Protein AF-A0A2T2URB7-F1 (afdb_monomer_lite)

Secondary structure (DSSP, 8-state):
---HHHHHT--HHHHHHHHHHHHHHHHTT-STT----TT-EEEEEETHHHHHHHHHHHH-TTEEEEEEES--S-SGGG--HHHHHHHHHHSEEEEE-TTT--EEEEEHHHHHHHHHTTTTT-HHHHHTT--S-EEEEEETT-SSS-HHHHHHHHTT-TTEEEEEESSSTTTT--SS--TT--------SSSPPGGGG---------

Radius of gyration: 18.66 Å; chains: 1; bounding box: 47×48×46 Å

Sequence (206 aa):
FTELDKFADNTFTRELDDLQAVLDAIEERQLPEAPVDPNRIGLLGHSRGGGTVVLQADRDDRVDALVTWSSVATFVDRFSDEQIEDWETQGYTEVRNSRTGQILRLNKVLYDDTMAHRDELDVPGAASRIDVPWLVVHARDDESVDVEAAETLAGATESAELVEAEGGHTFGGSHPFDSRHCVSSRSASGAMPASFFAARTICSTS

pLDDT: mean 84.84, std 21.69, range [25.33, 98.75]

Structure (mmCIF, N/CA/C/O backbone):
data_AF-A0A2T2URB7-F1
#
_entry.id   AF-A0A2T2URB7-F1
#
loop_
_atom_site.group_PDB
_atom_site.id
_atom_site.type_symbol
_atom_site.label_atom_id
_atom_site.label_alt_id
_atom_site.label_comp_id
_atom_site.label_asym_id
_atom_site.label_entity_id
_atom_site.label_seq_id
_atom_site.pdbx_PDB_ins_code
_atom_site.Cartn_x
_atom_site.Cartn_y
_atom_site.Cartn_z
_atom_site.occupancy
_atom_site.B_iso_or_equiv
_atom_site.auth_seq_id
_atom_site.auth_comp_id
_atom_site.auth_asym_id
_atom_site.auth_atom_id
_atom_site.pdbx_PDB_model_num
ATOM 1 N N . PHE A 1 1 ? -15.176 12.683 -1.336 1.00 65.25 1 PHE A N 1
ATOM 2 C CA . PHE A 1 1 ? -15.406 11.512 -2.213 1.00 65.25 1 PHE A CA 1
ATOM 3 C C . PHE A 1 1 ? -16.824 11.577 -2.765 1.00 65.25 1 PHE A C 1
ATOM 5 O O . PHE A 1 1 ? -17.655 12.203 -2.118 1.00 65.25 1 PHE A O 1
ATOM 12 N N . THR A 1 2 ? -17.091 11.011 -3.946 1.00 76.75 2 THR A N 1
ATOM 13 C CA . THR A 1 2 ? -18.443 10.985 -4.552 1.00 76.75 2 THR A CA 1
ATOM 14 C C . THR A 1 2 ? -19.185 9.673 -4.297 1.00 76.75 2 THR A C 1
ATOM 16 O O . THR A 1 2 ? -20.404 9.683 -4.218 1.00 76.75 2 THR A O 1
ATOM 19 N N . GLU A 1 3 ? -18.454 8.574 -4.095 1.00 87.69 3 GLU A N 1
ATOM 20 C CA . GLU A 1 3 ? -18.987 7.224 -3.866 1.00 87.69 3 GLU A CA 1
ATOM 21 C C . GLU A 1 3 ? -18.670 6.782 -2.426 1.00 87.69 3 GLU A C 1
ATOM 23 O O . GLU A 1 3 ? -17.730 6.026 -2.186 1.00 87.69 3 GLU A O 1
ATOM 28 N N . LEU A 1 4 ? -19.388 7.332 -1.442 1.00 89.75 4 LEU A N 1
ATOM 29 C CA . LEU A 1 4 ? -19.088 7.093 -0.021 1.00 89.75 4 LEU A CA 1
ATOM 30 C C . LEU A 1 4 ? -19.345 5.646 0.410 1.00 89.75 4 LEU A C 1
ATOM 32 O O . LEU A 1 4 ? -18.581 5.125 1.215 1.00 89.75 4 LEU A O 1
ATOM 36 N N . ASP A 1 5 ? -20.355 4.994 -0.164 1.00 90.44 5 ASP A N 1
ATOM 37 C CA . ASP A 1 5 ? -20.684 3.602 0.160 1.00 90.44 5 ASP A CA 1
ATOM 38 C C . ASP A 1 5 ? -19.558 2.656 -0.280 1.00 90.44 5 ASP A C 1
ATOM 40 O O . ASP A 1 5 ? -19.120 1.806 0.488 1.00 90.44 5 ASP A O 1
ATOM 44 N N . LYS A 1 6 ? -18.986 2.882 -1.472 1.00 92.06 6 LYS A N 1
ATOM 45 C CA . LYS A 1 6 ? -17.832 2.108 -1.960 1.00 92.06 6 LYS A CA 1
ATOM 46 C C . LYS A 1 6 ? -16.594 2.305 -1.097 1.00 92.06 6 LYS A C 1
ATOM 48 O O . LYS A 1 6 ? -15.848 1.363 -0.883 1.00 92.06 6 LYS A O 1
ATOM 53 N N . PHE A 1 7 ? -16.376 3.527 -0.609 1.00 92.50 7 PHE A N 1
ATOM 54 C CA . PHE A 1 7 ? -15.289 3.791 0.330 1.00 92.50 7 PHE A CA 1
ATOM 55 C C . PHE A 1 7 ? -15.501 3.032 1.646 1.00 92.50 7 PHE A C 1
ATOM 57 O O . PHE A 1 7 ? -14.548 2.475 2.184 1.00 92.50 7 PHE A O 1
ATOM 64 N N . ALA A 1 8 ? -16.738 2.999 2.149 1.00 95.06 8 ALA A N 1
ATOM 65 C CA . ALA A 1 8 ? -17.062 2.339 3.406 1.00 95.06 8 ALA A CA 1
ATOM 66 C C . ALA A 1 8 ? -16.934 0.812 3.338 1.00 95.06 8 ALA A C 1
ATOM 68 O O . ALA A 1 8 ? -16.506 0.210 4.319 1.00 95.06 8 ALA A O 1
ATOM 69 N N . ASP A 1 9 ? -17.245 0.208 2.190 1.00 96.12 9 ASP A N 1
ATOM 70 C CA . ASP A 1 9 ? -17.181 -1.244 1.966 1.00 96.12 9 ASP A CA 1
ATOM 71 C C . ASP A 1 9 ? -15.861 -1.731 1.339 1.00 96.12 9 ASP A C 1
ATOM 73 O O . ASP A 1 9 ? -15.762 -2.877 0.887 1.00 96.12 9 ASP A O 1
ATOM 77 N N . ASN A 1 10 ? -14.845 -0.870 1.274 1.00 96.00 10 ASN A N 1
ATOM 78 C CA . ASN A 1 10 ? -13.547 -1.218 0.709 1.00 96.00 10 ASN A CA 1
ATOM 79 C C . ASN A 1 10 ? -12.785 -2.203 1.610 1.00 96.00 10 ASN A C 1
ATOM 81 O O . ASN A 1 10 ? -12.816 -2.083 2.836 1.00 96.00 10 ASN A O 1
ATOM 85 N N . THR A 1 11 ? -12.053 -3.136 1.003 1.00 97.25 11 THR A N 1
ATOM 86 C CA . THR A 1 11 ? -11.208 -4.115 1.703 1.00 97.25 11 THR A CA 1
ATOM 87 C C . THR A 1 11 ? -9.839 -4.213 1.031 1.00 97.25 11 THR A C 1
ATOM 89 O O . THR A 1 11 ? -9.701 -3.827 -0.128 1.00 97.25 11 THR A O 1
ATOM 92 N N . PHE A 1 12 ? -8.812 -4.714 1.727 1.00 97.06 12 PHE A N 1
ATOM 93 C CA . PHE A 1 12 ? -7.479 -4.827 1.117 1.00 97.06 12 PHE A CA 1
ATOM 94 C C . PHE A 1 12 ? -7.454 -5.885 0.011 1.00 97.06 12 PHE A C 1
ATOM 96 O O . PHE A 1 12 ? -6.825 -5.662 -1.017 1.00 97.06 12 PHE A O 1
ATOM 103 N N . THR A 1 13 ? -8.197 -6.984 0.166 1.00 97.62 13 THR A N 1
ATOM 104 C CA . THR A 1 13 ? -8.382 -7.971 -0.911 1.00 97.62 13 THR A CA 1
ATOM 105 C C . THR A 1 13 ? -9.057 -7.366 -2.142 1.00 97.62 13 THR A C 1
ATOM 107 O O . THR A 1 13 ? -8.626 -7.629 -3.257 1.00 97.62 13 THR A O 1
ATOM 110 N N . ARG A 1 14 ? -10.033 -6.463 -1.971 1.00 97.19 14 ARG A N 1
ATOM 111 C CA . ARG A 1 14 ? -10.640 -5.731 -3.095 1.00 97.19 14 ARG A CA 1
ATOM 112 C C . ARG A 1 14 ? -9.670 -4.776 -3.775 1.00 97.19 14 ARG A C 1
ATOM 114 O O . ARG A 1 14 ? -9.700 -4.675 -4.993 1.00 97.19 14 ARG A O 1
ATOM 121 N N . GLU A 1 15 ? -8.813 -4.088 -3.017 1.00 96.62 15 GLU A N 1
ATOM 122 C CA . GLU A 1 15 ? -7.761 -3.247 -3.608 1.00 96.62 15 GLU A CA 1
ATOM 123 C C . GLU A 1 15 ? -6.800 -4.088 -4.476 1.00 96.62 15 GLU A C 1
ATOM 125 O O . GLU A 1 15 ? -6.328 -3.606 -5.507 1.00 96.62 15 GLU A O 1
ATOM 130 N N . LEU A 1 16 ? -6.554 -5.349 -4.101 1.00 97.94 16 LEU A N 1
ATOM 131 C CA . LEU A 1 16 ? -5.758 -6.304 -4.879 1.00 97.94 16 LEU A CA 1
ATOM 132 C C . LEU A 1 16 ? -6.516 -6.810 -6.115 1.00 97.94 16 LEU A C 1
ATOM 134 O O . LEU A 1 16 ? -5.953 -6.791 -7.205 1.00 97.94 16 LEU A O 1
ATOM 138 N N . ASP A 1 17 ? -7.795 -7.175 -5.982 1.00 97.88 17 ASP A N 1
ATOM 139 C CA . ASP A 1 17 ? -8.651 -7.560 -7.116 1.00 97.88 17 ASP A CA 1
ATOM 140 C C . ASP A 1 17 ? -8.759 -6.430 -8.155 1.00 97.88 17 ASP A C 1
ATOM 142 O O . ASP A 1 17 ? -8.678 -6.668 -9.362 1.00 97.88 17 ASP A O 1
ATOM 146 N N . ASP A 1 18 ? -8.912 -5.185 -7.697 1.00 97.00 18 ASP A N 1
ATOM 147 C CA . ASP A 1 18 ? -8.968 -4.008 -8.563 1.00 97.00 18 ASP A CA 1
ATOM 148 C C . ASP A 1 18 ? -7.638 -3.808 -9.309 1.00 97.00 18 ASP A C 1
ATOM 150 O O . ASP A 1 18 ? -7.635 -3.498 -10.505 1.00 97.00 18 ASP A O 1
ATOM 154 N N . LEU A 1 19 ? -6.498 -4.006 -8.636 1.00 97.31 19 LEU A N 1
ATOM 155 C CA . LEU A 1 19 ? -5.178 -3.912 -9.261 1.00 97.31 19 LEU A CA 1
ATOM 156 C C . LEU A 1 19 ? -4.941 -5.050 -10.267 1.00 97.31 19 LEU A C 1
ATOM 158 O O . LEU A 1 19 ? -4.468 -4.790 -11.375 1.00 97.31 19 LEU A O 1
ATOM 162 N N . GLN A 1 20 ? -5.335 -6.276 -9.926 1.00 97.81 20 GLN A N 1
ATOM 163 C CA . GLN A 1 20 ? -5.310 -7.430 -10.823 1.00 97.81 20 GLN A CA 1
ATOM 164 C C . GLN A 1 20 ? -6.128 -7.160 -12.092 1.00 97.81 20 GLN A C 1
ATOM 166 O O . GLN A 1 20 ? -5.628 -7.346 -13.201 1.00 97.81 20 GLN A O 1
ATOM 171 N N . ALA A 1 21 ? -7.347 -6.631 -11.952 1.00 97.00 21 ALA A N 1
ATOM 172 C CA . ALA A 1 21 ? -8.207 -6.300 -13.086 1.00 97.00 21 ALA A CA 1
ATOM 173 C C . ALA A 1 21 ? -7.577 -5.251 -14.020 1.00 97.00 21 ALA A C 1
ATOM 175 O O . ALA A 1 21 ? -7.764 -5.306 -15.238 1.00 97.00 21 ALA A O 1
ATOM 176 N N . VAL A 1 22 ? -6.809 -4.298 -13.477 1.00 94.69 22 VAL A N 1
ATOM 177 C CA . VAL A 1 22 ? -6.054 -3.329 -14.287 1.00 94.69 22 VAL A CA 1
ATOM 178 C C . VAL A 1 22 ? -4.924 -4.012 -15.058 1.00 94.69 22 VAL A C 1
ATOM 180 O O . VAL A 1 22 ? -4.754 -3.725 -16.245 1.00 94.69 22 VAL A O 1
ATOM 183 N N . LEU A 1 23 ? -4.168 -4.911 -14.422 1.00 95.06 23 LEU A N 1
ATOM 184 C CA . LEU A 1 23 ? -3.097 -5.665 -15.083 1.00 95.06 23 LEU A CA 1
ATOM 185 C C . LEU A 1 23 ? -3.649 -6.564 -16.201 1.00 95.06 23 LEU A C 1
ATOM 187 O O . LEU A 1 23 ? -3.118 -6.559 -17.313 1.00 95.06 23 LEU A O 1
ATOM 191 N N . ASP A 1 24 ? -4.776 -7.231 -15.955 1.00 95.56 24 ASP A N 1
ATOM 192 C CA . ASP A 1 24 ? -5.467 -8.052 -16.953 1.00 95.56 24 ASP A CA 1
ATOM 193 C C . ASP A 1 24 ? -5.956 -7.202 -18.133 1.00 95.56 24 ASP A C 1
ATOM 195 O O . ASP A 1 24 ? -5.735 -7.545 -19.295 1.00 95.56 24 ASP A O 1
ATOM 199 N N . ALA A 1 25 ? -6.527 -6.023 -17.867 1.00 93.88 25 ALA A N 1
ATOM 200 C CA . ALA A 1 25 ? -6.941 -5.099 -18.920 1.00 93.88 25 ALA A CA 1
ATOM 201 C C . ALA A 1 25 ? -5.760 -4.572 -19.763 1.00 93.88 25 ALA A C 1
ATOM 203 O O . ALA A 1 25 ? -5.942 -4.279 -20.952 1.00 93.88 25 ALA A O 1
ATOM 204 N N . ILE A 1 26 ? -4.560 -4.440 -19.180 1.00 92.19 26 ILE A N 1
ATOM 205 C CA . ILE A 1 26 ? -3.329 -4.093 -19.910 1.00 92.19 26 ILE A CA 1
ATOM 206 C C . ILE A 1 26 ? -2.930 -5.238 -20.843 1.00 92.19 26 ILE A C 1
ATOM 208 O O . ILE A 1 26 ? -2.713 -5.003 -22.036 1.00 92.19 26 ILE A O 1
ATOM 212 N N . GLU A 1 27 ? -2.858 -6.464 -20.326 1.00 90.31 27 GLU A N 1
ATOM 213 C CA . GLU A 1 27 ? -2.472 -7.649 -21.099 1.00 90.31 27 GLU A CA 1
ATOM 214 C C . GLU A 1 27 ? -3.439 -7.905 -22.263 1.00 90.31 27 GLU A C 1
ATOM 216 O O . GLU A 1 27 ? -3.024 -8.093 -23.412 1.00 90.31 27 GLU A O 1
ATOM 221 N N . GLU A 1 28 ? -4.739 -7.806 -21.991 1.00 92.06 28 GLU A N 1
ATOM 222 C CA . GLU A 1 28 ? -5.810 -7.996 -22.969 1.00 92.06 28 GLU A CA 1
ATOM 223 C C . GLU A 1 28 ? -5.997 -6.795 -23.913 1.00 92.06 28 GLU A C 1
ATOM 225 O O . GLU A 1 28 ? -6.825 -6.838 -24.828 1.00 92.06 28 GLU A O 1
ATOM 230 N N . ARG A 1 29 ? -5.209 -5.725 -23.733 1.00 89.50 29 ARG A N 1
ATOM 231 C CA . ARG A 1 29 ? -5.251 -4.490 -24.537 1.00 89.50 29 ARG A CA 1
ATOM 232 C C . ARG A 1 29 ? -6.632 -3.833 -24.548 1.00 89.50 29 ARG A C 1
ATOM 234 O O . ARG A 1 29 ? -7.065 -3.285 -25.564 1.00 89.50 29 ARG A O 1
ATOM 241 N N . GLN A 1 30 ? -7.317 -3.884 -23.412 1.00 89.88 30 GLN A N 1
ATOM 242 C CA . GLN A 1 30 ? -8.644 -3.304 -23.225 1.00 89.88 30 GLN A CA 1
ATOM 243 C C . GLN A 1 30 ? -8.601 -1.839 -22.777 1.00 89.88 30 GLN A C 1
ATOM 245 O O . GLN A 1 30 ? -9.635 -1.171 -22.797 1.00 89.88 30 GLN A O 1
ATOM 250 N N . LEU A 1 31 ? -7.428 -1.312 -22.401 1.00 83.88 31 LEU A N 1
ATOM 251 C CA . LEU A 1 31 ? -7.281 0.099 -22.049 1.00 83.88 31 LEU A CA 1
ATOM 252 C C . LEU A 1 31 ? -7.381 0.993 -23.300 1.00 83.88 31 LEU A C 1
ATOM 254 O O . LEU A 1 31 ? -6.520 0.918 -24.184 1.00 83.88 31 LEU A O 1
ATOM 258 N N . PRO A 1 32 ? -8.399 1.864 -23.400 1.00 77.50 32 PRO A N 1
ATOM 259 C CA . PRO A 1 32 ? -8.532 2.762 -24.534 1.00 77.50 32 PRO A CA 1
ATOM 260 C C . PRO A 1 32 ? -7.420 3.819 -24.513 1.00 77.50 32 PRO A C 1
ATOM 262 O O . PRO A 1 32 ? -7.132 4.417 -23.481 1.00 77.50 32 PRO A O 1
ATOM 265 N N . GLU A 1 33 ? -6.820 4.076 -25.678 1.00 74.25 33 GLU A N 1
ATOM 266 C CA . GLU A 1 33 ? -5.938 5.232 -25.934 1.00 74.25 33 GLU A CA 1
ATOM 267 C C . GLU A 1 33 ? -4.604 5.279 -25.158 1.00 74.25 33 GLU A C 1
ATOM 269 O O . GLU A 1 33 ? -3.855 6.249 -25.292 1.00 74.25 33 GLU A O 1
ATOM 274 N N . ALA A 1 34 ? -4.240 4.227 -24.419 1.00 68.88 34 ALA A N 1
ATOM 275 C CA . ALA A 1 34 ? -2.968 4.151 -23.703 1.00 68.88 34 ALA A CA 1
ATOM 276 C C . ALA A 1 34 ? -1.950 3.270 -24.463 1.00 68.88 34 ALA A C 1
ATOM 278 O O . ALA A 1 34 ? -2.175 2.068 -24.610 1.00 68.88 34 ALA A O 1
ATOM 279 N N . PRO A 1 35 ? -0.814 3.813 -24.946 1.00 76.06 35 PRO A N 1
ATOM 280 C CA . PRO A 1 35 ? 0.266 3.004 -25.506 1.00 76.06 35 PRO A CA 1
ATOM 281 C C . PRO A 1 35 ? 1.043 2.320 -24.369 1.00 76.06 35 PRO A C 1
ATOM 283 O O . PRO A 1 35 ? 2.139 2.750 -24.014 1.00 76.06 35 PRO A O 1
ATOM 286 N N . VAL A 1 36 ? 0.457 1.280 -23.772 1.00 82.81 36 VAL A N 1
ATOM 287 C CA . VAL A 1 36 ? 1.103 0.451 -22.744 1.00 82.81 36 VAL A CA 1
ATOM 288 C C . VAL A 1 36 ? 1.718 -0.777 -23.408 1.00 82.81 36 VAL A C 1
ATOM 290 O O . VAL A 1 36 ? 1.080 -1.443 -24.223 1.00 82.81 36 VAL A O 1
ATOM 293 N N . ASP A 1 37 ? 2.977 -1.057 -23.085 1.00 87.38 37 ASP A N 1
ATOM 294 C CA . ASP A 1 37 ? 3.644 -2.298 -23.469 1.00 87.38 37 ASP A CA 1
ATOM 295 C C . ASP A 1 37 ? 3.376 -3.343 -22.376 1.00 87.38 37 ASP A C 1
ATOM 297 O O . ASP A 1 37 ? 3.882 -3.172 -21.268 1.00 87.38 37 ASP A O 1
ATOM 301 N N . PRO A 1 38 ? 2.593 -4.404 -22.647 1.00 87.38 38 PRO A N 1
ATOM 302 C CA . PRO A 1 38 ? 2.221 -5.381 -21.625 1.00 87.38 38 PRO A CA 1
ATOM 303 C C . PRO A 1 38 ? 3.405 -6.225 -21.129 1.00 87.38 38 PRO A C 1
ATOM 305 O O . PRO A 1 38 ? 3.245 -6.963 -20.170 1.00 87.38 38 PRO A O 1
ATOM 308 N N . ASN A 1 39 ? 4.582 -6.122 -21.761 1.00 89.75 39 ASN A N 1
ATOM 309 C CA . ASN A 1 39 ? 5.798 -6.835 -21.347 1.00 89.75 39 ASN A CA 1
ATOM 310 C C . ASN A 1 39 ? 6.765 -5.955 -20.537 1.00 89.75 39 ASN A C 1
ATOM 312 O O . ASN A 1 39 ? 7.938 -6.303 -20.422 1.00 89.75 39 ASN A O 1
ATOM 316 N N . ARG A 1 40 ? 6.338 -4.746 -20.149 1.00 92.44 40 ARG A N 1
ATOM 317 C CA . ARG A 1 40 ? 7.140 -3.792 -19.372 1.00 92.44 40 ARG A CA 1
ATOM 318 C C . ARG A 1 40 ? 6.249 -3.063 -18.382 1.00 92.44 40 ARG A C 1
ATOM 320 O O . ARG A 1 40 ? 5.872 -1.910 -18.618 1.00 92.44 40 ARG A O 1
ATOM 327 N N . ILE A 1 41 ? 5.907 -3.739 -17.294 1.00 95.31 41 ILE A N 1
ATOM 328 C CA . ILE A 1 41 ? 4.996 -3.213 -16.276 1.00 95.31 41 ILE A CA 1
ATOM 329 C C . ILE A 1 41 ? 5.773 -2.968 -14.986 1.00 95.31 41 ILE A C 1
ATOM 331 O O . ILE A 1 41 ? 6.434 -3.851 -14.462 1.00 95.31 41 ILE A O 1
ATOM 335 N N . GLY A 1 42 ? 5.682 -1.749 -14.460 1.00 97.06 42 GLY A N 1
ATOM 336 C CA . GLY A 1 42 ? 6.188 -1.416 -13.133 1.00 97.06 42 GLY A CA 1
ATOM 337 C C . GLY A 1 42 ? 5.049 -0.962 -12.235 1.00 97.06 42 GLY A C 1
ATOM 338 O O . GLY A 1 42 ? 4.157 -0.243 -12.693 1.00 97.06 42 GLY A O 1
ATOM 339 N N . LEU A 1 43 ? 5.093 -1.348 -10.963 1.00 98.25 43 LEU A N 1
ATOM 340 C CA . LEU A 1 43 ? 4.134 -0.889 -9.966 1.00 98.25 43 LEU A CA 1
ATOM 341 C C . LEU A 1 43 ? 4.743 0.202 -9.090 1.00 98.25 43 LEU A C 1
ATOM 343 O O . LEU A 1 43 ? 5.892 0.117 -8.661 1.00 98.25 43 LEU A O 1
ATOM 347 N N . LEU A 1 44 ? 3.943 1.230 -8.810 1.00 98.25 44 LEU A N 1
ATOM 348 C CA . LEU A 1 44 ? 4.275 2.272 -7.849 1.00 98.25 44 LEU A CA 1
ATOM 349 C C . LEU A 1 44 ? 3.146 2.409 -6.839 1.00 98.25 44 LEU A C 1
ATOM 351 O O . LEU A 1 44 ? 1.997 2.631 -7.222 1.00 98.25 44 LEU A O 1
ATOM 355 N N . GLY A 1 45 ? 3.483 2.332 -5.555 1.00 97.56 45 GLY A N 1
ATOM 356 C CA . GLY A 1 45 ? 2.524 2.487 -4.468 1.00 97.56 45 GLY A CA 1
ATOM 357 C C . GLY A 1 45 ? 3.009 3.457 -3.402 1.00 97.56 45 GLY A C 1
ATOM 358 O O . GLY A 1 45 ? 4.169 3.436 -3.001 1.00 97.56 45 GLY A O 1
ATOM 359 N N . HIS A 1 46 ? 2.102 4.305 -2.920 1.00 97.00 46 HIS A N 1
ATOM 360 C CA . HIS A 1 46 ? 2.352 5.241 -1.823 1.00 97.00 46 HIS A CA 1
ATOM 361 C C . HIS A 1 46 ? 1.585 4.819 -0.572 1.00 97.00 46 HIS A C 1
ATOM 363 O O . HIS A 1 46 ? 0.420 4.430 -0.676 1.00 97.00 46 HIS A O 1
ATOM 369 N N . SER A 1 47 ? 2.202 4.934 0.607 1.00 95.00 47 SER A N 1
ATOM 370 C CA . SER A 1 47 ? 1.545 4.671 1.890 1.00 95.00 47 SER A CA 1
ATOM 371 C C . SER A 1 47 ? 0.937 3.266 1.935 1.00 95.00 47 SER A C 1
ATOM 373 O O . SER A 1 47 ? 1.620 2.275 1.674 1.00 95.00 47 SER A O 1
ATOM 375 N N . ARG A 1 48 ? -0.367 3.165 2.203 1.00 95.19 48 ARG A N 1
ATOM 376 C CA . ARG A 1 48 ? -1.135 1.923 2.095 1.00 95.19 48 ARG A CA 1
ATOM 377 C C . ARG A 1 48 ? -0.976 1.239 0.730 1.00 95.19 48 ARG A C 1
ATOM 379 O O . ARG A 1 48 ? -0.783 0.027 0.668 1.00 95.19 48 ARG A O 1
ATOM 386 N N . GLY A 1 49 ? -1.023 2.021 -0.348 1.00 96.94 49 GLY A N 1
ATOM 387 C CA . GLY A 1 49 ? -0.857 1.516 -1.708 1.00 96.94 49 GLY A CA 1
ATOM 388 C C . GLY A 1 49 ? 0.521 0.901 -1.936 1.00 96.94 49 GLY A C 1
ATOM 389 O O . GLY A 1 49 ? 0.647 0.018 -2.772 1.00 96.94 49 GLY A O 1
ATOM 390 N N . GLY A 1 50 ? 1.535 1.308 -1.164 1.00 98.00 50 GLY A N 1
ATOM 391 C CA . GLY A 1 50 ? 2.850 0.672 -1.157 1.00 98.00 50 GLY A CA 1
ATOM 392 C C . GLY A 1 50 ? 2.777 -0.798 -0.736 1.00 98.00 50 GLY A C 1
ATOM 393 O O . GLY A 1 50 ? 3.240 -1.662 -1.472 1.00 98.00 50 GLY A O 1
ATOM 394 N N . GLY A 1 51 ? 2.094 -1.105 0.371 1.00 97.94 51 GLY A N 1
ATOM 395 C CA . GLY A 1 51 ? 1.876 -2.492 0.791 1.00 97.94 51 GLY A CA 1
ATOM 396 C C . GLY A 1 51 ? 1.063 -3.281 -0.239 1.00 97.94 51 GLY A C 1
ATOM 397 O O . GLY A 1 51 ? 1.344 -4.446 -0.491 1.00 97.94 51 GLY A O 1
ATOM 398 N N . THR A 1 52 ? 0.103 -2.623 -0.899 1.00 98.31 52 THR A N 1
ATOM 399 C CA . THR A 1 52 ? -0.727 -3.245 -1.947 1.00 98.31 52 THR A CA 1
ATOM 400 C C . THR A 1 52 ? 0.115 -3.673 -3.148 1.00 98.31 52 THR A C 1
ATOM 402 O O . THR A 1 52 ? -0.003 -4.805 -3.607 1.00 98.31 52 THR A O 1
ATOM 405 N N . VAL A 1 53 ? 1.004 -2.803 -3.642 1.00 98.56 53 VAL A N 1
ATOM 406 C CA . VAL A 1 53 ? 1.853 -3.141 -4.795 1.00 98.56 53 VAL A CA 1
ATOM 407 C C . VAL A 1 53 ? 2.945 -4.154 -4.459 1.00 98.56 53 VAL A C 1
ATOM 409 O O . VAL A 1 53 ? 3.336 -4.902 -5.345 1.00 98.56 53 VAL A O 1
ATOM 412 N N . VAL A 1 54 ? 3.407 -4.221 -3.204 1.00 98.69 54 VAL A N 1
ATOM 413 C CA . VAL A 1 54 ? 4.315 -5.286 -2.735 1.00 98.69 54 VAL A CA 1
ATOM 414 C C . VAL A 1 54 ? 3.616 -6.640 -2.814 1.00 98.69 54 VAL A C 1
ATOM 416 O O . VAL A 1 54 ? 4.149 -7.569 -3.412 1.00 98.69 54 VAL A O 1
ATOM 419 N N . LEU A 1 55 ? 2.400 -6.737 -2.266 1.00 98.56 55 LEU A N 1
ATOM 420 C CA . LEU A 1 55 ? 1.600 -7.960 -2.341 1.00 98.56 55 LEU A CA 1
ATOM 421 C C . LEU A 1 55 ? 1.302 -8.360 -3.789 1.00 98.56 55 LEU A C 1
ATOM 423 O O . LEU A 1 55 ? 1.383 -9.536 -4.122 1.00 98.56 55 LEU A O 1
ATOM 427 N N . GLN A 1 56 ? 0.971 -7.401 -4.655 1.00 98.50 56 GLN A N 1
ATOM 428 C CA . GLN A 1 56 ? 0.688 -7.706 -6.056 1.00 98.50 56 GLN A CA 1
ATOM 429 C C . GLN A 1 56 ? 1.938 -8.152 -6.821 1.00 98.50 56 GLN A C 1
ATOM 431 O O . GLN A 1 56 ? 1.851 -9.084 -7.612 1.00 98.50 56 GLN A O 1
ATOM 436 N N . ALA A 1 57 ? 3.091 -7.518 -6.588 1.00 98.12 57 ALA A N 1
ATOM 437 C CA . ALA A 1 57 ? 4.341 -7.883 -7.253 1.00 98.12 57 ALA A CA 1
ATOM 438 C C . ALA A 1 57 ? 4.797 -9.313 -6.914 1.00 98.12 57 ALA A C 1
ATOM 440 O O . ALA A 1 57 ? 5.373 -9.977 -7.764 1.00 98.12 57 ALA A O 1
ATOM 441 N N . ASP A 1 58 ? 4.506 -9.805 -5.706 1.00 98.00 58 ASP A N 1
ATOM 442 C CA . ASP A 1 58 ? 4.747 -11.205 -5.316 1.00 98.00 58 ASP A CA 1
ATOM 443 C C . ASP A 1 58 ? 3.796 -12.202 -6.008 1.00 98.00 58 ASP A C 1
ATOM 445 O O . ASP A 1 58 ? 4.119 -13.376 -6.163 1.00 98.00 58 ASP A O 1
ATOM 449 N N . ARG A 1 59 ? 2.606 -11.756 -6.425 1.00 96.31 59 ARG A N 1
ATOM 450 C CA . ARG A 1 59 ? 1.562 -12.628 -6.991 1.00 96.31 59 ARG A CA 1
ATOM 451 C C . ARG A 1 59 ? 1.528 -12.651 -8.512 1.00 96.31 59 ARG A C 1
ATOM 453 O O . ARG A 1 59 ? 0.855 -13.512 -9.078 1.00 96.31 59 ARG A O 1
ATOM 460 N N . ASP A 1 60 ? 2.185 -11.697 -9.161 1.00 96.81 60 ASP A N 1
ATOM 461 C CA . ASP A 1 60 ? 2.021 -11.443 -10.586 1.00 96.81 60 ASP A CA 1
ATOM 462 C C . ASP A 1 60 ? 3.364 -11.280 -11.301 1.00 96.81 60 ASP A C 1
ATOM 464 O O . ASP A 1 60 ? 3.995 -10.222 -11.268 1.00 96.81 60 ASP A O 1
ATOM 468 N N . ASP A 1 61 ? 3.754 -12.334 -12.019 1.00 95.44 61 ASP A N 1
ATOM 469 C CA . ASP A 1 61 ? 5.010 -12.413 -12.774 1.00 95.44 61 ASP A CA 1
ATOM 470 C C . ASP A 1 61 ? 5.112 -11.384 -13.921 1.00 95.44 61 ASP A C 1
ATOM 472 O O . ASP A 1 61 ? 6.165 -11.269 -14.551 1.00 95.44 61 ASP A O 1
ATOM 476 N N . ARG A 1 62 ? 4.037 -10.642 -14.237 1.00 95.69 62 ARG A N 1
ATOM 477 C CA . ARG A 1 62 ? 4.067 -9.566 -15.244 1.00 95.69 62 ARG A CA 1
ATOM 478 C C . ARG A 1 62 ? 4.730 -8.291 -14.719 1.00 95.69 62 ARG A C 1
ATOM 480 O O . ARG A 1 62 ? 5.009 -7.394 -15.511 1.00 95.69 62 ARG A O 1
ATOM 487 N N . VAL A 1 63 ? 4.930 -8.162 -13.406 1.00 97.19 63 VAL A N 1
ATOM 488 C CA . VAL A 1 63 ? 5.539 -6.976 -12.790 1.00 97.19 63 VAL A CA 1
ATOM 489 C C . VAL A 1 63 ? 7.060 -7.067 -12.886 1.00 97.19 63 VAL A C 1
ATOM 491 O O . VAL A 1 63 ? 7.678 -7.887 -12.226 1.00 97.19 63 VAL A O 1
ATOM 494 N N . ASP A 1 64 ? 7.675 -6.174 -13.659 1.00 97.25 64 ASP A N 1
ATOM 495 C CA . ASP A 1 64 ? 9.120 -6.142 -13.922 1.00 97.25 64 ASP A CA 1
ATOM 496 C C . ASP A 1 64 ? 9.908 -5.219 -12.977 1.00 97.25 64 ASP A C 1
ATOM 498 O O . ASP A 1 64 ? 11.141 -5.246 -12.963 1.00 97.25 64 ASP A O 1
ATOM 502 N N . ALA A 1 65 ? 9.227 -4.329 -12.250 1.00 98.12 65 ALA A N 1
ATOM 503 C CA . ALA A 1 65 ? 9.854 -3.372 -11.341 1.00 98.12 65 ALA A CA 1
ATOM 504 C C . ALA A 1 65 ? 8.875 -2.857 -10.282 1.00 98.12 65 ALA A C 1
ATOM 506 O O . ALA A 1 65 ? 7.678 -2.702 -10.543 1.00 98.12 65 ALA A O 1
ATOM 507 N N . LEU A 1 66 ? 9.407 -2.501 -9.114 1.00 98.56 66 LEU A N 1
ATOM 508 C CA . LEU A 1 66 ? 8.621 -2.003 -7.992 1.00 98.56 66 LEU A CA 1
ATOM 509 C C . LEU A 1 66 ? 9.172 -0.682 -7.448 1.00 98.56 66 LEU A C 1
ATOM 511 O O . LEU A 1 66 ? 10.378 -0.493 -7.295 1.00 98.56 66 LEU A O 1
ATOM 515 N N . VAL A 1 67 ? 8.277 0.247 -7.121 1.00 98.62 67 VAL A N 1
ATOM 516 C CA . VAL A 1 67 ? 8.604 1.473 -6.391 1.00 98.62 67 VAL A CA 1
ATOM 517 C C . VAL A 1 67 ? 7.613 1.656 -5.250 1.00 98.62 67 VAL A C 1
ATOM 519 O O . VAL A 1 67 ? 6.403 1.696 -5.463 1.00 98.62 67 VAL A O 1
ATOM 522 N N . THR A 1 68 ? 8.109 1.821 -4.031 1.00 98.56 68 THR A N 1
ATOM 523 C CA . THR A 1 68 ? 7.262 2.098 -2.867 1.00 98.56 68 THR A CA 1
ATOM 524 C C . THR A 1 68 ? 7.648 3.422 -2.231 1.00 98.56 68 THR A C 1
ATOM 526 O O . THR A 1 68 ? 8.821 3.698 -2.019 1.00 98.56 68 THR A O 1
ATOM 529 N N . TRP A 1 69 ? 6.664 4.270 -1.944 1.00 97.81 69 TRP A N 1
ATOM 530 C CA . TRP A 1 69 ? 6.859 5.583 -1.328 1.00 97.81 69 TRP A CA 1
ATOM 531 C C . TRP A 1 69 ? 6.201 5.614 0.044 1.00 97.81 69 TRP A C 1
ATOM 533 O O . TRP A 1 69 ? 4.981 5.477 0.131 1.00 97.81 69 TRP A O 1
ATOM 543 N N . SER A 1 70 ? 6.981 5.808 1.109 1.00 97.12 70 SER A N 1
ATOM 544 C CA . SER A 1 70 ? 6.485 5.861 2.492 1.00 97.12 70 SER A CA 1
ATOM 545 C C . SER A 1 70 ? 5.512 4.721 2.815 1.00 97.12 70 SER A C 1
ATOM 547 O O . SER A 1 70 ? 4.441 4.925 3.382 1.00 97.12 70 SER A O 1
ATOM 549 N N . SER A 1 71 ? 5.844 3.517 2.342 1.00 97.38 71 SER A N 1
ATOM 550 C CA . SER A 1 71 ? 4.938 2.372 2.359 1.00 97.38 71 SER A CA 1
ATOM 551 C C . SER A 1 71 ? 4.735 1.814 3.753 1.00 97.38 71 SER A C 1
ATOM 553 O O . SER A 1 71 ? 5.683 1.697 4.524 1.00 97.38 71 SER A O 1
ATOM 555 N N . VAL A 1 72 ? 3.513 1.360 4.028 1.00 97.06 72 VAL A N 1
ATOM 556 C CA . VAL A 1 72 ? 3.259 0.491 5.180 1.00 97.06 72 VAL A CA 1
ATOM 557 C C . VAL A 1 72 ? 3.919 -0.877 4.971 1.00 97.06 72 VAL A C 1
ATOM 559 O O . VAL A 1 72 ? 3.992 -1.364 3.842 1.00 97.06 72 VAL A O 1
ATOM 562 N N . ALA A 1 73 ? 4.361 -1.500 6.064 1.00 96.69 73 ALA A N 1
ATOM 563 C CA . ALA A 1 73 ? 4.878 -2.872 6.084 1.00 96.69 73 ALA A CA 1
ATOM 564 C C . ALA A 1 73 ? 3.895 -3.879 6.710 1.00 96.69 73 ALA A C 1
ATOM 566 O O . ALA A 1 73 ? 4.188 -5.060 6.780 1.00 96.69 73 ALA A O 1
ATOM 567 N N . THR A 1 74 ? 2.734 -3.430 7.191 1.00 95.12 74 THR A N 1
ATOM 568 C CA . THR A 1 74 ? 1.674 -4.288 7.740 1.00 95.12 74 THR A CA 1
ATOM 569 C C . THR A 1 74 ? 0.334 -3.579 7.587 1.00 95.12 74 THR A C 1
ATOM 571 O O . THR A 1 74 ? 0.251 -2.351 7.700 1.00 95.12 74 THR A O 1
ATOM 574 N N . PHE A 1 75 ? -0.709 -4.354 7.308 1.00 92.38 75 PHE A N 1
ATOM 575 C CA . PHE A 1 75 ? -2.096 -3.891 7.302 1.00 92.38 75 PHE A CA 1
ATOM 576 C C . PHE A 1 75 ? -2.789 -4.155 8.637 1.00 92.38 75 PHE A C 1
ATOM 578 O O . PHE A 1 75 ? -3.588 -3.348 9.104 1.00 92.38 75 PHE A O 1
ATOM 585 N N . VAL A 1 76 ? -2.459 -5.290 9.246 1.00 81.31 76 VAL A N 1
ATOM 586 C CA . VAL A 1 76 ? -3.157 -5.847 10.400 1.00 81.31 76 VAL A CA 1
ATOM 587 C C . VAL A 1 76 ? -2.858 -5.048 11.666 1.00 81.31 76 VAL A C 1
ATOM 589 O O . VAL A 1 76 ? -3.776 -4.688 12.400 1.00 81.31 76 VAL A O 1
ATOM 592 N N . ASP A 1 77 ? -1.587 -4.730 11.909 1.00 84.75 77 ASP A N 1
ATOM 593 C CA . ASP A 1 77 ? -1.148 -4.120 13.174 1.00 84.75 77 ASP A CA 1
ATOM 594 C C . ASP A 1 77 ? -1.362 -2.601 13.205 1.00 84.75 77 ASP A C 1
ATOM 596 O O . ASP A 1 77 ? -0.870 -1.903 14.089 1.00 84.75 77 ASP A O 1
ATOM 600 N N . ARG A 1 78 ? -2.084 -2.066 12.214 1.00 87.62 78 ARG A N 1
ATOM 601 C CA . ARG A 1 78 ? -2.372 -0.633 12.089 1.00 87.62 78 ARG A CA 1
ATOM 602 C C . ARG A 1 78 ? -3.762 -0.241 12.570 1.00 87.62 78 ARG A C 1
ATOM 604 O O . ARG A 1 78 ? -4.068 0.950 12.573 1.00 87.62 78 ARG A O 1
ATOM 611 N N . PHE A 1 79 ? -4.594 -1.204 12.956 1.00 92.69 79 PHE A N 1
ATOM 612 C CA . PHE A 1 79 ? -5.885 -0.914 13.566 1.00 92.69 79 PHE A CA 1
ATOM 613 C C . PHE A 1 79 ? -5.701 -0.575 15.043 1.00 92.69 79 PHE A C 1
ATOM 615 O O . PHE A 1 79 ? -5.115 -1.356 15.790 1.00 92.69 79 PHE A O 1
ATOM 622 N N . SER A 1 80 ? -6.191 0.592 15.465 1.00 93.00 80 SER A N 1
ATOM 623 C CA . SER A 1 80 ? -6.173 0.964 16.879 1.00 93.00 80 SER A CA 1
ATOM 624 C C . SER A 1 80 ? -7.215 0.171 17.671 1.00 93.00 80 SER A C 1
ATOM 626 O O . SER A 1 80 ? -8.235 -0.252 17.124 1.00 93.00 80 SER A O 1
ATOM 628 N N . ASP A 1 81 ? -7.002 0.033 18.982 1.00 95.12 81 ASP A N 1
ATOM 629 C CA . ASP A 1 81 ? -7.984 -0.589 19.881 1.00 95.12 81 ASP A CA 1
ATOM 630 C C . ASP A 1 81 ? -9.362 0.097 19.787 1.00 95.12 81 ASP A C 1
ATOM 632 O O . ASP A 1 81 ? -10.389 -0.575 19.820 1.00 95.12 81 ASP A O 1
ATOM 636 N N . GLU A 1 82 ? -9.384 1.421 19.586 1.00 95.75 82 GLU A N 1
ATOM 637 C CA . GLU A 1 82 ? -10.606 2.210 19.371 1.00 95.75 82 GLU A CA 1
ATOM 638 C C . GLU A 1 82 ? -11.333 1.805 18.080 1.00 95.75 82 GLU A C 1
ATOM 640 O O . GLU A 1 82 ? -12.543 1.604 18.095 1.00 95.75 82 GLU A O 1
ATOM 645 N N . GLN A 1 83 ? -10.607 1.614 16.972 1.00 96.06 83 GLN A N 1
ATOM 646 C CA . GLN A 1 83 ? -11.208 1.161 15.712 1.00 96.06 83 GLN A CA 1
ATOM 647 C C . GLN A 1 83 ? -11.779 -0.254 15.834 1.00 96.06 83 GLN A C 1
ATOM 649 O O . GLN A 1 83 ? -12.846 -0.546 15.294 1.00 96.06 83 GLN A O 1
ATOM 654 N N . ILE A 1 84 ? -11.081 -1.132 16.559 1.00 96.12 84 ILE A N 1
ATOM 655 C CA . ILE A 1 84 ? -11.548 -2.495 16.825 1.00 96.12 84 ILE A CA 1
ATOM 656 C C . ILE A 1 84 ? -12.821 -2.461 17.680 1.00 96.12 84 ILE A C 1
ATOM 658 O O . ILE A 1 84 ? -13.799 -3.128 17.343 1.00 96.12 84 I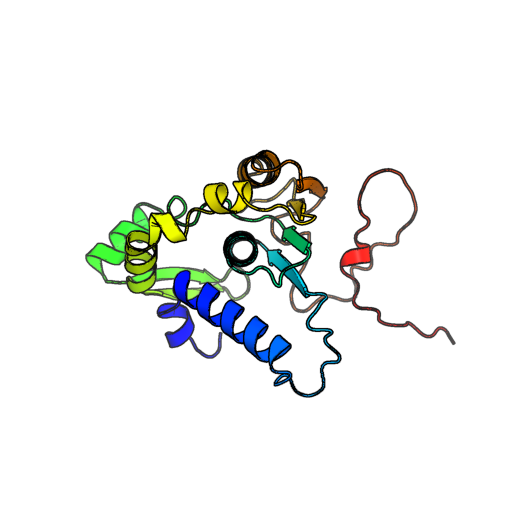LE A O 1
ATOM 662 N N . GLU A 1 85 ? -12.854 -1.649 18.737 1.00 97.38 85 GLU A N 1
ATOM 663 C CA . GLU A 1 85 ? -14.046 -1.472 19.574 1.00 97.38 85 GLU A CA 1
ATOM 664 C C . GLU A 1 85 ? -15.228 -0.880 18.786 1.00 97.38 85 GLU A C 1
ATOM 666 O O . GLU A 1 85 ? -16.358 -1.361 18.905 1.00 97.38 85 GLU A O 1
ATOM 671 N N . ASP A 1 86 ? -14.982 0.108 17.927 1.00 97.81 86 ASP A N 1
ATOM 672 C CA . ASP A 1 86 ? -15.973 0.678 17.011 1.00 97.81 86 ASP A CA 1
ATOM 673 C C . ASP A 1 86 ? -16.605 -0.393 16.107 1.00 97.81 86 ASP A C 1
ATOM 675 O O . ASP A 1 86 ? -17.832 -0.501 15.992 1.00 97.81 86 ASP A O 1
ATOM 679 N N . TRP A 1 87 ? -15.782 -1.236 15.482 1.00 97.69 87 TRP A N 1
ATOM 680 C CA . TRP A 1 87 ? -16.281 -2.314 14.631 1.00 97.69 87 TRP A CA 1
ATOM 681 C C . TRP A 1 87 ? -17.118 -3.331 15.400 1.00 97.69 87 TRP A C 1
ATOM 683 O O . TRP A 1 87 ? -18.167 -3.743 14.902 1.00 97.69 87 TRP A O 1
ATOM 693 N N . GLU A 1 88 ? -16.709 -3.703 16.610 1.00 97.06 88 GLU A N 1
ATOM 694 C CA . GLU A 1 88 ? -17.443 -4.665 17.435 1.00 97.06 88 GLU A CA 1
ATOM 695 C C . GLU A 1 88 ? -18.759 -4.096 17.993 1.00 97.06 88 GLU A C 1
ATOM 697 O O . GLU A 1 88 ? -19.747 -4.821 18.122 1.00 97.06 88 GLU A O 1
ATOM 702 N N . THR A 1 89 ? -18.809 -2.797 18.303 1.00 97.50 89 THR A N 1
ATOM 703 C CA . THR A 1 89 ? -19.964 -2.180 18.980 1.00 97.50 89 THR A CA 1
ATOM 704 C C . THR A 1 89 ? -20.986 -1.560 18.029 1.00 97.50 89 THR A C 1
ATOM 706 O O . THR A 1 89 ? -22.190 -1.668 18.277 1.00 97.50 89 THR A O 1
ATOM 709 N N . GLN A 1 90 ? -20.540 -0.923 16.943 1.00 97.44 90 GLN A N 1
ATOM 710 C CA . GLN A 1 90 ? -21.402 -0.194 16.000 1.00 97.44 90 GLN A CA 1
ATOM 711 C C . GLN A 1 90 ? -21.259 -0.646 14.537 1.00 97.44 90 GLN A C 1
ATOM 713 O O . GLN A 1 90 ? -22.065 -0.242 13.696 1.00 97.44 90 GLN A O 1
ATOM 718 N N . GLY A 1 91 ? -20.302 -1.525 14.220 1.00 97.69 91 GLY A N 1
ATOM 719 C CA . GLY A 1 91 ? -20.155 -2.132 12.890 1.00 97.69 91 GLY A CA 1
ATOM 720 C C . GLY A 1 91 ? -19.396 -1.281 11.865 1.00 97.69 91 GLY A C 1
ATOM 721 O O . GLY A 1 91 ? -19.265 -1.692 10.710 1.00 97.69 91 GLY A O 1
ATOM 722 N N . TYR A 1 92 ? -18.879 -0.117 12.258 1.00 97.50 92 TYR A N 1
ATOM 723 C CA . TYR A 1 92 ? -18.026 0.753 11.446 1.00 97.50 92 TYR A CA 1
ATOM 724 C C . TYR A 1 92 ? -17.152 1.628 12.352 1.00 97.50 92 TYR A C 1
ATOM 726 O O . TYR A 1 92 ? -17.552 1.925 13.470 1.00 97.50 92 TYR A O 1
ATOM 734 N N . THR A 1 93 ? -16.014 2.097 11.845 1.00 97.00 93 THR A N 1
ATOM 735 C CA . THR A 1 93 ? -15.219 3.168 12.468 1.00 97.00 93 THR A CA 1
ATOM 736 C C . THR A 1 93 ? -15.177 4.392 11.554 1.00 97.00 93 THR A C 1
ATOM 738 O O . THR A 1 93 ? -15.493 4.311 10.359 1.00 97.00 93 THR A O 1
ATOM 741 N N . GLU A 1 94 ? -14.821 5.545 12.108 1.00 95.56 94 GLU A N 1
ATOM 742 C CA . GLU A 1 94 ? -14.777 6.819 11.401 1.00 95.56 94 GLU A CA 1
ATOM 743 C C . GLU A 1 94 ? -13.338 7.314 11.232 1.00 95.56 94 GLU A C 1
ATOM 745 O O . GLU A 1 94 ? -12.557 7.395 12.174 1.00 95.56 94 GLU A O 1
ATOM 750 N N . VAL A 1 95 ? -12.983 7.703 10.008 1.00 91.38 95 VAL A N 1
ATOM 751 C CA . VAL A 1 95 ? -11.687 8.306 9.690 1.00 91.38 95 VAL A CA 1
ATOM 752 C C . VAL A 1 95 ? -11.880 9.709 9.143 1.00 91.38 95 VAL A C 1
ATOM 754 O O . VAL A 1 95 ? -12.701 9.969 8.258 1.00 91.38 95 VAL A O 1
ATOM 757 N N . ARG A 1 96 ? -11.094 10.654 9.660 1.00 89.62 96 ARG A N 1
ATOM 758 C CA . ARG A 1 96 ? -11.116 12.035 9.183 1.00 89.62 96 ARG A CA 1
ATOM 759 C C . ARG A 1 96 ? -10.224 12.177 7.961 1.00 89.62 96 ARG A C 1
ATOM 761 O O . ARG A 1 96 ? -9.010 12.016 8.036 1.00 89.62 96 ARG A O 1
ATOM 768 N N . ASN A 1 97 ? -10.804 12.582 6.838 1.00 83.25 97 ASN A N 1
ATOM 769 C CA . ASN A 1 97 ? -10.027 12.955 5.669 1.00 83.25 97 ASN A CA 1
ATOM 770 C C . ASN A 1 97 ? -9.201 14.216 5.972 1.00 83.25 97 ASN A C 1
ATOM 772 O O . ASN A 1 97 ? -9.761 15.301 6.127 1.00 83.25 97 ASN A O 1
ATOM 776 N N . SER A 1 98 ? -7.875 14.097 6.022 1.00 76.81 98 SER A N 1
ATOM 777 C CA . SER A 1 98 ? -6.966 15.201 6.372 1.00 76.81 98 SER A CA 1
ATOM 778 C C . SER A 1 98 ? -7.107 16.421 5.452 1.00 76.81 98 SER A C 1
ATOM 780 O O . SER A 1 98 ? -7.022 17.555 5.918 1.00 76.81 98 SER A O 1
ATOM 782 N N . ARG A 1 99 ? -7.406 16.200 4.164 1.00 74.75 99 ARG A N 1
ATOM 783 C CA . ARG A 1 99 ? -7.547 17.260 3.152 1.00 74.75 99 ARG A CA 1
ATOM 784 C C . ARG A 1 99 ? -8.859 18.035 3.252 1.00 74.75 99 ARG A C 1
ATOM 786 O O . ARG A 1 99 ? -8.869 19.252 3.124 1.00 74.75 99 ARG A O 1
ATOM 793 N N . THR A 1 100 ? -9.978 17.332 3.388 1.00 82.25 100 THR A N 1
ATOM 794 C CA . THR A 1 100 ? -11.325 17.935 3.308 1.00 82.25 100 THR A CA 1
ATOM 795 C C . THR A 1 100 ? -11.976 18.121 4.674 1.00 82.25 100 THR A C 1
ATOM 797 O O . THR A 1 100 ? -12.990 18.803 4.780 1.00 82.25 100 THR A O 1
ATOM 800 N N . GLY A 1 101 ? -11.428 17.493 5.716 1.00 86.81 101 GLY A N 1
ATOM 801 C CA . GLY A 1 101 ? -12.045 17.392 7.036 1.00 86.81 101 GLY A CA 1
ATOM 802 C C . GLY A 1 101 ? -13.302 16.521 7.071 1.00 86.81 101 GLY A C 1
ATOM 803 O O . GLY A 1 101 ? -13.891 16.382 8.139 1.00 86.81 101 GLY A O 1
ATOM 804 N N . GLN A 1 102 ? -13.709 15.947 5.933 1.00 90.19 102 GLN A N 1
ATOM 805 C CA . GLN A 1 102 ? -14.856 15.055 5.828 1.00 90.19 102 GLN A CA 1
ATOM 806 C C . GLN A 1 102 ? -14.618 13.807 6.680 1.00 90.19 102 GLN A C 1
ATOM 808 O O . GLN A 1 102 ? -13.559 13.18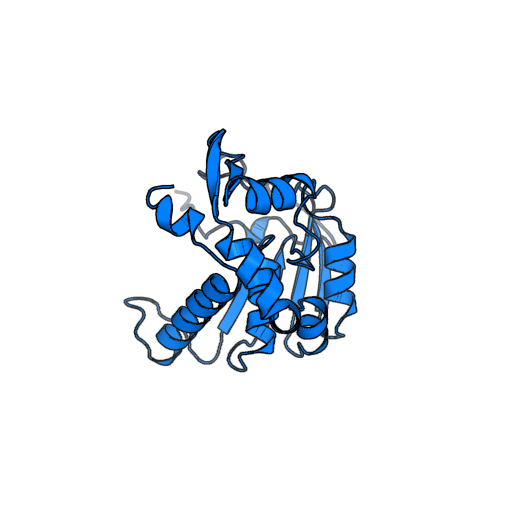7 6.582 1.00 90.19 102 GLN A O 1
ATOM 813 N N . ILE A 1 103 ? -15.613 13.434 7.479 1.00 92.00 103 ILE A N 1
ATOM 814 C CA . ILE A 1 103 ? -15.632 12.144 8.160 1.00 92.00 103 ILE A CA 1
ATOM 815 C C . ILE A 1 103 ? -16.082 11.082 7.163 1.00 92.00 103 ILE A C 1
ATOM 817 O O . ILE A 1 103 ? -17.096 11.246 6.479 1.00 92.00 103 ILE A O 1
ATOM 821 N N . LEU A 1 104 ? -15.287 10.029 7.046 1.00 93.00 104 LEU A N 1
ATOM 822 C CA . LEU A 1 104 ? -15.546 8.879 6.197 1.00 93.00 104 LEU A CA 1
ATOM 823 C C . LEU A 1 104 ? -15.694 7.652 7.085 1.00 93.00 104 LEU A C 1
ATOM 825 O O . LEU A 1 104 ? -15.042 7.561 8.120 1.00 93.00 104 LEU A O 1
ATOM 829 N N . ARG A 1 105 ? -16.541 6.715 6.677 1.00 95.31 105 ARG A N 1
ATOM 830 C CA . ARG A 1 105 ? -16.744 5.464 7.407 1.00 95.31 105 ARG A CA 1
ATOM 831 C C . ARG A 1 105 ? -15.913 4.358 6.793 1.00 95.31 105 ARG A C 1
ATOM 833 O O . ARG A 1 105 ? -15.715 4.361 5.584 1.00 95.31 105 ARG A O 1
ATOM 840 N N . LEU A 1 106 ? -15.473 3.431 7.630 1.00 96.50 106 LEU A N 1
ATOM 841 C CA . LEU A 1 106 ? -14.908 2.145 7.245 1.00 96.50 106 LEU A CA 1
ATOM 842 C C . LEU A 1 106 ? -15.740 1.068 7.936 1.00 96.50 106 LEU A C 1
ATOM 844 O O . LEU A 1 106 ? -15.728 0.968 9.165 1.00 96.50 106 LEU A O 1
ATOM 848 N N . ASN A 1 107 ? -16.494 0.293 7.166 1.00 98.00 107 ASN A N 1
ATOM 849 C CA . ASN A 1 107 ? -17.361 -0.743 7.711 1.00 98.00 107 ASN A CA 1
ATOM 850 C C . ASN A 1 107 ? -16.530 -1.929 8.219 1.00 98.00 107 ASN A C 1
ATOM 852 O O . ASN A 1 107 ? -15.407 -2.161 7.768 1.00 98.00 107 ASN A O 1
ATOM 856 N N . LYS A 1 108 ? -17.105 -2.714 9.138 1.00 97.81 108 LYS A N 1
ATOM 857 C CA . LYS A 1 108 ? -16.475 -3.903 9.743 1.00 97.81 108 LYS A CA 1
ATOM 858 C C . LYS A 1 108 ? -15.966 -4.920 8.718 1.00 97.81 108 LYS A C 1
ATOM 860 O O . LYS A 1 108 ? -15.050 -5.674 9.022 1.00 97.81 108 LYS A O 1
ATOM 865 N N . VAL A 1 109 ? -16.493 -4.893 7.491 1.00 98.00 109 VAL A N 1
ATOM 866 C CA . VAL A 1 109 ? -16.009 -5.726 6.383 1.00 98.00 109 VAL A CA 1
ATOM 867 C C . VAL A 1 109 ? -14.507 -5.565 6.134 1.00 98.00 109 VAL A C 1
ATOM 869 O O . VAL A 1 109 ? -13.857 -6.557 5.838 1.00 98.00 109 VAL A O 1
ATOM 872 N N . LEU A 1 110 ? -13.933 -4.369 6.325 1.00 97.50 110 LEU A N 1
ATOM 873 C CA . LEU A 1 110 ? -12.486 -4.161 6.207 1.00 97.50 110 LEU A CA 1
ATOM 874 C C . LEU A 1 110 ? -11.718 -4.966 7.261 1.00 97.50 110 LEU A C 1
ATOM 876 O O . LEU A 1 110 ? -10.737 -5.636 6.939 1.00 97.50 110 LEU A O 1
ATOM 880 N N . TYR A 1 111 ? -12.166 -4.905 8.515 1.00 97.06 111 TYR A N 1
ATOM 881 C CA . TYR A 1 111 ? -11.552 -5.639 9.618 1.00 97.06 111 TYR A CA 1
ATOM 882 C C . TYR A 1 111 ? -11.679 -7.146 9.415 1.00 97.06 111 TYR A C 1
ATOM 884 O O . TYR A 1 111 ? -10.674 -7.852 9.454 1.00 97.06 111 TYR A O 1
ATOM 892 N N . ASP A 1 112 ? -12.895 -7.618 9.131 1.00 97.62 112 ASP A N 1
ATOM 893 C CA . ASP A 1 112 ? -13.191 -9.037 8.929 1.00 97.62 112 ASP A CA 1
ATOM 894 C C . ASP A 1 112 ? -12.393 -9.616 7.757 1.00 97.62 112 ASP A C 1
ATOM 896 O O . ASP A 1 112 ? -11.811 -10.692 7.887 1.00 97.62 112 ASP A O 1
ATOM 900 N N . ASP A 1 113 ? -12.303 -8.882 6.646 1.00 97.88 113 ASP A N 1
ATOM 901 C CA . ASP A 1 113 ? -11.490 -9.251 5.488 1.00 97.88 113 ASP A CA 1
ATOM 902 C C . ASP A 1 113 ? -10.004 -9.349 5.839 1.00 97.88 113 ASP A C 1
ATOM 904 O O . ASP A 1 113 ? -9.367 -10.367 5.571 1.00 97.88 113 ASP A O 1
ATOM 908 N N . THR A 1 114 ? -9.471 -8.324 6.508 1.00 96.88 114 THR A N 1
ATOM 909 C CA . THR A 1 114 ? -8.061 -8.283 6.912 1.00 96.88 114 THR A CA 1
ATOM 910 C C . THR A 1 114 ? -7.722 -9.451 7.836 1.00 96.88 114 THR A C 1
ATOM 912 O O . THR A 1 114 ? -6.641 -10.032 7.760 1.00 96.88 114 THR A O 1
ATOM 915 N N . MET A 1 115 ? -8.648 -9.808 8.728 1.00 96.19 115 MET A N 1
ATOM 916 C CA . MET A 1 115 ? -8.477 -10.893 9.687 1.00 96.19 115 MET A CA 1
ATOM 917 C C . MET A 1 115 ? -8.600 -12.273 9.032 1.00 96.19 115 MET A C 1
ATOM 919 O O . MET A 1 115 ? -7.874 -13.187 9.422 1.00 96.19 115 MET A O 1
ATOM 923 N N . ALA A 1 116 ? -9.489 -12.421 8.048 1.00 97.81 116 ALA A N 1
ATOM 924 C CA . ALA A 1 116 ? -9.681 -13.661 7.302 1.00 97.81 116 ALA A CA 1
ATOM 925 C C . ALA A 1 116 ? -8.516 -13.968 6.346 1.00 97.81 116 ALA A C 1
ATOM 927 O O . ALA A 1 116 ? -8.203 -15.138 6.140 1.00 97.81 116 ALA A O 1
ATOM 928 N N . HIS A 1 117 ? -7.854 -12.937 5.816 1.00 97.19 117 HIS A N 1
ATOM 929 C CA . HIS A 1 117 ? -6.796 -13.054 4.807 1.00 97.19 117 HIS A CA 1
ATOM 930 C C . HIS A 1 117 ? -5.411 -12.657 5.343 1.00 97.19 117 HIS A C 1
ATOM 932 O O . HIS A 1 117 ? -4.557 -12.216 4.581 1.00 97.19 117 HIS A O 1
ATOM 938 N N . ARG A 1 118 ? -5.157 -12.807 6.653 1.00 95.50 118 ARG A N 1
ATOM 939 C CA . ARG A 1 118 ? -3.887 -12.390 7.289 1.00 95.50 118 ARG A CA 1
ATOM 940 C C . ARG A 1 118 ? -2.643 -12.937 6.590 1.00 95.50 118 ARG A C 1
ATOM 942 O O . ARG A 1 118 ? -1.709 -12.177 6.372 1.00 95.50 118 ARG A O 1
ATOM 949 N N . ASP A 1 119 ? -2.654 -14.220 6.237 1.00 95.06 119 ASP A N 1
ATOM 950 C CA . ASP A 1 119 ? -1.514 -14.877 5.583 1.00 95.06 119 ASP A CA 1
ATOM 951 C C . ASP A 1 119 ? -1.306 -14.358 4.153 1.00 95.06 119 ASP A C 1
ATOM 953 O O . ASP A 1 119 ? -0.180 -14.208 3.690 1.00 95.06 119 ASP A O 1
ATOM 957 N N . GLU A 1 120 ? -2.397 -14.054 3.448 1.00 95.31 120 GLU A N 1
ATOM 958 C CA . GLU A 1 120 ? -2.351 -13.471 2.109 1.00 95.31 120 GLU A CA 1
ATOM 959 C C . GLU A 1 120 ? -1.879 -12.007 2.152 1.00 95.31 120 GLU A C 1
ATOM 961 O O . GLU A 1 120 ? -1.187 -11.554 1.242 1.00 95.31 120 GLU A O 1
ATOM 966 N N . LEU A 1 121 ? -2.227 -11.274 3.210 1.00 97.31 121 LEU A N 1
ATOM 967 C CA . LEU A 1 121 ? -1.886 -9.867 3.426 1.00 97.31 121 LEU A CA 1
ATOM 968 C C . LEU A 1 121 ? -0.556 -9.673 4.187 1.00 97.31 121 LEU A C 1
ATOM 970 O O . LEU A 1 121 ? -0.287 -8.579 4.693 1.00 97.31 121 LEU A O 1
ATOM 974 N N . ASP A 1 122 ? 0.282 -10.713 4.257 1.00 97.56 122 ASP A N 1
ATOM 975 C CA . ASP A 1 122 ? 1.624 -10.683 4.846 1.00 97.56 122 ASP A CA 1
ATOM 976 C C . ASP A 1 122 ? 2.614 -9.939 3.931 1.00 97.56 122 ASP A C 1
ATOM 978 O O . ASP A 1 122 ? 3.282 -10.521 3.072 1.00 97.56 122 ASP A O 1
ATOM 982 N N . VAL A 1 123 ? 2.691 -8.615 4.107 1.00 98.19 123 VAL A N 1
ATOM 983 C CA . VAL A 1 123 ? 3.554 -7.740 3.297 1.00 98.19 123 VAL A CA 1
ATOM 984 C C . VAL A 1 123 ? 5.043 -8.092 3.441 1.00 98.19 123 VAL A C 1
ATOM 986 O O . VAL A 1 123 ? 5.699 -8.188 2.405 1.00 98.19 123 VAL A O 1
ATOM 989 N N . PRO A 1 124 ? 5.619 -8.318 4.642 1.00 97.88 124 PRO A N 1
ATOM 990 C CA . PRO A 1 124 ? 7.020 -8.723 4.764 1.00 97.88 124 PRO A CA 1
ATOM 991 C C . PRO A 1 124 ? 7.291 -10.096 4.141 1.00 97.88 124 PRO A C 1
ATOM 993 O O . PRO A 1 124 ? 8.325 -10.287 3.497 1.00 97.88 124 PRO A O 1
ATOM 996 N N . GLY A 1 125 ? 6.350 -11.037 4.274 1.00 98.12 125 GLY A N 1
ATOM 997 C CA . GLY A 1 125 ? 6.421 -12.326 3.595 1.00 98.12 125 GLY A CA 1
ATOM 998 C C . GLY A 1 125 ? 6.499 -12.171 2.078 1.00 98.12 125 GLY A C 1
ATOM 999 O O . GLY A 1 125 ? 7.402 -12.736 1.460 1.00 98.12 125 GLY A O 1
ATOM 1000 N N . ALA A 1 126 ? 5.601 -11.379 1.486 1.00 98.25 126 ALA A N 1
ATOM 1001 C CA . ALA A 1 126 ? 5.626 -11.056 0.058 1.00 98.25 126 ALA A CA 1
ATOM 1002 C C . ALA A 1 126 ? 6.925 -10.347 -0.345 1.00 98.25 126 ALA A C 1
ATOM 1004 O O . ALA A 1 126 ? 7.591 -10.776 -1.280 1.00 98.25 126 ALA A O 1
ATOM 1005 N N . ALA A 1 127 ? 7.350 -9.335 0.416 1.00 98.50 127 ALA A N 1
ATOM 1006 C CA . ALA A 1 127 ? 8.585 -8.595 0.171 1.00 98.50 127 ALA A CA 1
ATOM 1007 C C . ALA A 1 127 ? 9.816 -9.512 0.073 1.00 98.50 127 ALA A C 1
ATOM 1009 O O . ALA A 1 127 ? 10.669 -9.301 -0.785 1.00 98.50 127 ALA A O 1
ATOM 1010 N N . SER A 1 128 ? 9.884 -10.560 0.902 1.00 98.38 128 SER A N 1
ATOM 1011 C CA . SER A 1 128 ? 10.999 -11.520 0.896 1.00 98.38 128 SER A CA 1
ATOM 1012 C C . SER A 1 128 ? 11.091 -12.409 -0.347 1.00 98.38 128 SER A C 1
ATOM 1014 O O . SER A 1 128 ? 12.107 -13.068 -0.557 1.00 98.38 128 SER A O 1
ATOM 1016 N N . ARG A 1 129 ? 10.031 -12.446 -1.159 1.00 98.00 129 ARG A N 1
ATOM 1017 C CA . ARG A 1 129 ? 9.937 -13.230 -2.398 1.00 98.00 129 ARG A CA 1
ATOM 1018 C C . ARG A 1 129 ? 10.050 -12.370 -3.657 1.00 98.00 129 ARG A C 1
ATOM 1020 O O . ARG A 1 129 ? 10.001 -12.898 -4.762 1.00 98.00 129 ARG A O 1
ATOM 1027 N N . ILE A 1 130 ? 10.207 -11.055 -3.502 1.00 98.06 130 ILE A N 1
ATOM 1028 C CA . ILE A 1 130 ? 10.375 -10.140 -4.628 1.00 98.06 130 ILE A CA 1
ATOM 1029 C C . ILE A 1 130 ? 11.812 -10.216 -5.139 1.00 98.06 130 ILE A C 1
ATOM 1031 O O . ILE A 1 130 ? 12.755 -9.845 -4.436 1.00 98.06 130 ILE A O 1
ATOM 1035 N N . ASP A 1 131 ? 11.945 -10.617 -6.402 1.00 96.88 131 ASP A N 1
ATOM 1036 C CA . ASP A 1 131 ? 13.229 -10.719 -7.101 1.00 96.88 131 ASP A CA 1
ATOM 1037 C C . ASP A 1 131 ? 13.464 -9.581 -8.113 1.00 96.88 131 ASP A C 1
ATOM 1039 O O . ASP A 1 131 ? 14.590 -9.386 -8.579 1.00 96.88 131 ASP A O 1
ATOM 1043 N N . VAL A 1 132 ? 12.435 -8.796 -8.447 1.00 98.00 132 VAL A N 1
ATOM 1044 C CA . VAL A 1 132 ? 12.549 -7.685 -9.406 1.00 98.00 132 VAL A CA 1
ATOM 1045 C C . VAL A 1 132 ? 13.195 -6.441 -8.789 1.00 98.00 132 VAL A C 1
ATOM 1047 O O . VAL A 1 132 ? 13.111 -6.253 -7.575 1.00 98.00 132 VAL A O 1
ATOM 1050 N N . PRO A 1 133 ? 13.818 -5.554 -9.595 1.00 98.50 133 PRO A N 1
ATOM 1051 C CA . PRO A 1 133 ? 14.377 -4.305 -9.091 1.00 98.50 133 PRO A CA 1
ATOM 1052 C C . PRO A 1 133 ? 13.339 -3.496 -8.314 1.00 98.50 133 PRO A C 1
ATOM 1054 O O . PRO A 1 133 ? 12.287 -3.134 -8.855 1.00 98.50 133 PRO A O 1
ATOM 1057 N N . TRP A 1 134 ? 13.658 -3.182 -7.060 1.00 98.62 134 TRP A N 1
ATOM 1058 C CA . TRP A 1 134 ? 12.750 -2.484 -6.164 1.00 98.62 134 TRP A CA 1
ATOM 1059 C C . TRP A 1 134 ? 13.416 -1.257 -5.544 1.00 98.62 134 TRP A C 1
ATOM 1061 O O . TRP A 1 134 ? 14.424 -1.345 -4.853 1.00 98.62 134 TRP A O 1
ATOM 1071 N N . LEU A 1 135 ? 12.828 -0.084 -5.768 1.00 98.75 135 LEU A N 1
ATOM 1072 C CA . LEU A 1 135 ? 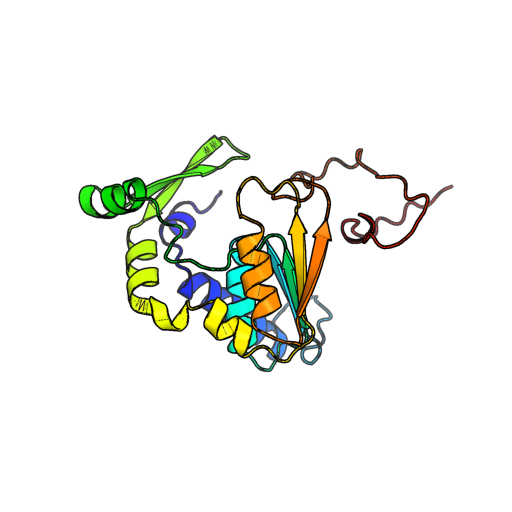13.192 1.140 -5.064 1.00 98.75 135 LEU A CA 1
ATOM 1073 C C . LEU A 1 135 ? 12.215 1.423 -3.912 1.00 98.75 135 LEU A C 1
ATOM 1075 O O . LEU A 1 135 ? 11.039 1.715 -4.144 1.00 98.75 135 LEU A O 1
ATOM 1079 N N . VAL A 1 136 ? 12.717 1.416 -2.681 1.00 98.62 136 VAL A N 1
ATOM 1080 C CA . VAL A 1 136 ? 11.991 1.852 -1.483 1.00 98.62 136 VAL A CA 1
ATOM 1081 C C . VAL A 1 136 ? 12.385 3.295 -1.189 1.00 98.62 136 VAL A C 1
ATOM 1083 O O . VAL A 1 136 ? 13.530 3.578 -0.858 1.00 98.62 136 VAL A O 1
ATOM 1086 N N . VAL A 1 137 ? 11.445 4.230 -1.298 1.00 98.31 137 VAL A N 1
ATOM 1087 C CA . VAL A 1 137 ? 11.648 5.637 -0.930 1.00 98.31 137 VAL A CA 1
ATOM 1088 C C . VAL A 1 137 ? 10.881 5.933 0.347 1.00 98.31 137 VAL A C 1
ATOM 1090 O O . VAL A 1 137 ? 9.679 5.680 0.412 1.00 98.31 137 VAL A O 1
ATOM 1093 N N . HIS A 1 138 ? 11.533 6.514 1.348 1.00 98.00 138 HIS A N 1
ATOM 1094 C CA . HIS A 1 138 ? 10.876 6.881 2.601 1.00 98.00 138 HIS A CA 1
ATOM 1095 C C . HIS A 1 138 ? 11.144 8.340 2.971 1.00 98.00 138 HIS A C 1
ATOM 1097 O O . HIS A 1 138 ? 12.269 8.827 2.863 1.00 98.00 138 HIS A O 1
ATOM 1103 N N . ALA A 1 139 ? 10.097 9.055 3.376 1.00 95.38 139 ALA A N 1
ATOM 1104 C CA . ALA A 1 139 ? 10.205 10.421 3.868 1.00 95.38 139 ALA A CA 1
ATOM 1105 C C . ALA A 1 139 ? 10.833 10.425 5.271 1.00 95.38 139 ALA A C 1
ATOM 1107 O O . ALA A 1 139 ? 10.329 9.776 6.177 1.00 95.38 139 ALA A O 1
ATOM 1108 N N . ARG A 1 140 ? 11.925 11.167 5.483 1.00 90.25 140 ARG A N 1
ATOM 1109 C CA . ARG A 1 140 ? 12.600 11.217 6.798 1.00 90.25 140 ARG A CA 1
ATOM 1110 C C . ARG A 1 140 ? 11.733 11.819 7.900 1.00 90.25 140 ARG A C 1
ATOM 1112 O O . ARG A 1 140 ? 11.908 11.477 9.063 1.00 90.25 140 ARG A O 1
ATOM 1119 N N . ASP A 1 141 ? 10.841 12.732 7.527 1.00 90.50 141 ASP A N 1
ATOM 1120 C CA . ASP A 1 141 ? 9.955 13.442 8.447 1.00 90.50 141 ASP A CA 1
ATOM 1121 C C . ASP A 1 141 ? 8.516 12.893 8.371 1.00 90.50 141 ASP A C 1
ATOM 1123 O O . ASP A 1 141 ? 7.565 13.627 8.642 1.00 90.50 141 ASP A O 1
ATOM 1127 N N . ASP A 1 142 ? 8.343 11.634 7.942 1.00 91.12 142 ASP A N 1
ATOM 1128 C CA . ASP A 1 142 ? 7.035 10.993 7.802 1.00 91.12 142 ASP A CA 1
ATOM 1129 C C . ASP A 1 142 ? 6.323 10.876 9.155 1.00 91.12 142 ASP A C 1
ATOM 1131 O O . ASP A 1 142 ? 6.745 10.166 10.063 1.00 91.12 142 ASP A O 1
ATOM 1135 N N . GLU A 1 143 ? 5.214 11.596 9.293 1.00 91.69 143 GLU A N 1
ATOM 1136 C CA . GLU A 1 143 ? 4.411 11.631 10.509 1.00 91.69 143 GLU A CA 1
ATOM 1137 C C . GLU A 1 143 ? 3.376 10.496 10.603 1.00 91.69 143 GLU A C 1
ATOM 1139 O O . GLU A 1 143 ? 2.635 10.420 11.584 1.00 91.69 143 GLU A O 1
ATOM 1144 N N . SER A 1 144 ? 3.252 9.667 9.562 1.00 90.56 144 SER A N 1
ATOM 1145 C CA . SER A 1 144 ? 2.196 8.654 9.427 1.00 90.56 144 SER A CA 1
ATOM 1146 C C . SER A 1 144 ? 2.728 7.223 9.424 1.00 90.56 144 SER A C 1
ATOM 1148 O O . SER A 1 144 ? 2.048 6.316 9.915 1.00 90.56 144 SER A O 1
ATOM 1150 N N . VAL A 1 145 ? 3.905 6.990 8.849 1.00 92.50 145 VAL A N 1
ATOM 1151 C CA . VAL A 1 145 ? 4.528 5.668 8.747 1.00 92.50 145 VAL A CA 1
ATOM 1152 C C . VAL A 1 145 ? 5.975 5.775 9.198 1.00 92.50 145 VAL A C 1
ATOM 1154 O O . VAL A 1 145 ? 6.742 6.504 8.588 1.00 92.50 145 VAL A O 1
ATOM 1157 N N . ASP A 1 146 ? 6.343 5.023 10.234 1.00 93.69 146 ASP A N 1
ATOM 1158 C CA . ASP A 1 146 ? 7.711 5.017 10.749 1.00 93.69 146 ASP A CA 1
ATOM 1159 C C . ASP A 1 146 ? 8.706 4.426 9.739 1.00 93.69 146 ASP A C 1
ATOM 1161 O O . ASP A 1 146 ? 8.387 3.494 8.991 1.00 93.69 146 ASP A O 1
ATOM 1165 N N . VAL A 1 147 ? 9.947 4.922 9.781 1.00 95.19 147 VAL A N 1
ATOM 1166 C CA . VAL A 1 147 ? 11.050 4.469 8.914 1.00 95.19 147 VAL A CA 1
ATOM 1167 C C . VAL A 1 147 ? 11.335 2.970 9.038 1.00 95.19 147 VAL A C 1
ATOM 1169 O O . VAL A 1 147 ? 11.710 2.339 8.051 1.00 95.19 147 VAL A O 1
ATOM 1172 N N . GLU A 1 148 ? 11.049 2.371 10.198 1.00 96.31 148 GLU A N 1
ATOM 1173 C CA . GLU A 1 148 ? 11.163 0.925 10.437 1.00 96.31 148 GLU A CA 1
ATOM 1174 C C . GLU A 1 148 ? 10.357 0.101 9.418 1.00 96.31 148 GLU A C 1
ATOM 1176 O O . GLU A 1 148 ? 10.750 -1.011 9.062 1.00 96.31 148 GLU A O 1
ATOM 1181 N N . ALA A 1 149 ? 9.252 0.643 8.889 1.00 97.06 149 ALA A N 1
ATOM 1182 C CA . ALA A 1 149 ? 8.502 -0.008 7.820 1.00 97.06 149 ALA A CA 1
ATOM 1183 C C . ALA A 1 149 ? 9.335 -0.105 6.533 1.00 97.06 149 ALA A C 1
ATOM 1185 O O . ALA A 1 149 ? 9.369 -1.155 5.897 1.00 97.06 149 ALA A O 1
ATOM 1186 N N . ALA A 1 150 ? 10.042 0.961 6.157 1.00 97.38 150 ALA A N 1
ATOM 1187 C CA . ALA A 1 150 ? 10.905 0.955 4.981 1.00 97.38 150 ALA A CA 1
ATOM 1188 C C . ALA A 1 150 ? 12.138 0.065 5.175 1.00 97.38 150 ALA A C 1
ATOM 1190 O O . ALA A 1 150 ? 12.506 -0.659 4.253 1.00 97.38 150 ALA A O 1
ATOM 1191 N N . GLU A 1 151 ? 12.727 0.064 6.373 1.00 97.75 151 GLU A N 1
ATOM 1192 C CA . GLU A 1 151 ? 13.818 -0.847 6.734 1.00 97.75 151 GLU A CA 1
ATOM 1193 C C . GLU A 1 151 ? 13.371 -2.313 6.678 1.00 97.75 151 GLU A C 1
ATOM 1195 O O . GLU A 1 151 ? 14.089 -3.153 6.143 1.00 97.75 151 GLU A O 1
ATOM 1200 N N . THR A 1 152 ? 12.161 -2.615 7.160 1.00 98.06 152 THR A N 1
ATOM 1201 C CA . THR A 1 152 ? 11.567 -3.959 7.085 1.00 98.06 152 THR A CA 1
ATOM 1202 C C . THR A 1 152 ? 11.402 -4.410 5.635 1.00 98.06 152 THR A C 1
ATOM 1204 O O . THR A 1 152 ? 11.782 -5.528 5.297 1.00 98.06 152 THR A O 1
ATOM 1207 N N . LEU A 1 153 ? 10.861 -3.547 4.769 1.00 98.31 153 LEU A N 1
ATOM 1208 C CA . LEU A 1 153 ? 10.638 -3.875 3.358 1.00 98.31 153 LEU A CA 1
ATOM 1209 C C . LEU A 1 153 ? 11.957 -4.035 2.593 1.00 98.31 153 LEU A C 1
ATOM 1211 O O . LEU A 1 153 ? 12.148 -5.035 1.909 1.00 98.31 153 LEU A O 1
ATOM 1215 N N . ALA A 1 154 ? 12.879 -3.082 2.735 1.00 97.88 154 ALA A N 1
ATOM 1216 C CA . ALA A 1 154 ? 14.166 -3.126 2.047 1.00 97.88 154 ALA A CA 1
ATOM 1217 C C . ALA A 1 154 ? 15.083 -4.238 2.579 1.00 97.88 154 ALA A C 1
ATOM 1219 O O . ALA A 1 154 ? 15.876 -4.794 1.832 1.00 97.88 154 ALA A O 1
ATOM 1220 N N . GLY A 1 155 ? 14.970 -4.585 3.863 1.00 98.06 155 GLY A N 1
ATOM 1221 C CA . GLY A 1 155 ? 15.726 -5.673 4.479 1.00 98.06 155 GLY A CA 1
ATOM 1222 C C . GLY A 1 155 ? 15.203 -7.073 4.146 1.00 98.06 155 GLY A C 1
ATOM 1223 O O . GLY A 1 155 ? 15.875 -8.051 4.470 1.00 98.06 155 GLY A O 1
ATOM 1224 N N . ALA A 1 156 ? 14.026 -7.191 3.523 1.00 97.75 156 ALA A N 1
ATOM 1225 C CA . ALA A 1 156 ? 13.417 -8.480 3.204 1.00 97.75 156 ALA A CA 1
ATOM 1226 C C . ALA A 1 156 ? 14.040 -9.159 1.971 1.00 97.75 156 ALA A C 1
ATOM 1228 O O . ALA A 1 156 ? 13.994 -10.384 1.879 1.00 97.75 156 ALA A O 1
ATOM 1229 N N . THR A 1 157 ? 14.629 -8.395 1.044 1.00 97.56 157 THR A N 1
ATOM 1230 C CA . THR A 1 157 ? 15.202 -8.904 -0.215 1.00 97.56 157 THR A CA 1
ATOM 1231 C C . THR A 1 157 ? 16.455 -8.125 -0.621 1.00 97.56 157 THR A C 1
ATOM 1233 O O . THR A 1 157 ? 16.580 -6.935 -0.344 1.00 97.56 157 THR A O 1
ATOM 1236 N N . GLU A 1 158 ? 17.388 -8.780 -1.317 1.00 97.25 158 GLU A N 1
ATOM 1237 C CA . GLU A 1 158 ? 18.591 -8.132 -1.865 1.00 97.25 158 GLU A CA 1
ATOM 1238 C C . GLU A 1 158 ? 18.289 -7.255 -3.095 1.00 97.25 158 GLU A C 1
ATOM 1240 O O . GLU A 1 158 ? 19.113 -6.419 -3.470 1.00 97.25 158 GLU A O 1
ATOM 1245 N N . SER A 1 159 ? 17.117 -7.421 -3.721 1.00 96.12 159 SER A N 1
ATOM 1246 C CA . SER A 1 159 ? 16.696 -6.642 -4.897 1.00 96.12 159 SER A CA 1
ATOM 1247 C C . SER A 1 159 ? 16.193 -5.234 -4.559 1.00 96.12 159 SER A C 1
ATOM 1249 O O . SER A 1 159 ? 15.931 -4.442 -5.472 1.00 96.12 159 SER A O 1
ATOM 1251 N N . ALA A 1 160 ? 16.050 -4.916 -3.268 1.00 98.06 160 ALA A N 1
ATOM 1252 C CA . ALA A 1 160 ? 15.548 -3.637 -2.795 1.00 98.06 160 ALA A CA 1
ATOM 1253 C C . ALA A 1 160 ? 16.674 -2.644 -2.460 1.00 98.06 160 ALA A C 1
ATOM 1255 O O . ALA A 1 160 ? 17.640 -2.963 -1.770 1.00 98.06 160 ALA A O 1
ATOM 1256 N N . GLU A 1 161 ? 16.507 -1.396 -2.897 1.00 98.44 161 GLU A N 1
ATOM 1257 C CA . GLU A 1 161 ? 17.341 -0.259 -2.505 1.00 98.44 161 GLU A CA 1
ATOM 1258 C C . GLU A 1 161 ? 16.510 0.739 -1.691 1.00 98.44 161 GLU A C 1
ATOM 1260 O O . GLU A 1 161 ? 15.478 1.223 -2.161 1.00 98.44 161 GLU A O 1
ATOM 1265 N N . LEU A 1 162 ? 16.967 1.067 -0.477 1.00 98.06 162 LEU A N 1
ATOM 1266 C CA . LEU A 1 162 ? 16.343 2.076 0.380 1.00 98.06 162 LEU A CA 1
ATOM 1267 C C . LEU A 1 162 ? 16.957 3.459 0.142 1.00 98.06 162 LEU A C 1
ATOM 1269 O O . LEU A 1 162 ? 18.158 3.661 0.314 1.00 98.06 162 LEU A O 1
ATOM 1273 N N . VAL A 1 163 ? 16.103 4.427 -0.180 1.00 97.62 163 VAL A N 1
ATOM 1274 C CA . VAL A 1 163 ? 16.442 5.842 -0.320 1.00 97.62 163 VAL A CA 1
ATOM 1275 C C . VAL A 1 163 ? 15.584 6.675 0.623 1.00 97.62 163 VAL A C 1
ATOM 1277 O O . VAL A 1 163 ? 14.357 6.698 0.538 1.00 97.62 163 VAL A O 1
ATOM 1280 N N . GLU A 1 164 ? 16.238 7.436 1.488 1.00 95.12 164 GLU A N 1
ATOM 1281 C CA . GLU A 1 164 ? 15.574 8.461 2.284 1.00 95.12 164 GLU A CA 1
ATOM 1282 C C . GLU A 1 164 ? 15.411 9.759 1.484 1.00 95.12 164 GLU A C 1
ATOM 1284 O O . GLU A 1 164 ? 16.316 10.188 0.761 1.00 95.12 164 GLU A O 1
ATOM 1289 N N . ALA A 1 165 ? 14.270 10.424 1.642 1.00 91.69 165 ALA A N 1
ATOM 1290 C CA . ALA A 1 165 ? 13.989 11.715 1.027 1.00 91.69 165 ALA A CA 1
ATOM 1291 C C . ALA A 1 165 ? 13.443 12.725 2.043 1.00 91.69 165 ALA A C 1
ATOM 1293 O O . ALA A 1 165 ? 12.958 12.377 3.117 1.00 91.69 165 ALA A O 1
ATOM 1294 N N . GLU A 1 166 ? 13.547 14.009 1.708 1.00 88.31 166 GLU A N 1
ATOM 1295 C CA . GLU A 1 166 ? 12.991 15.082 2.535 1.00 88.31 166 GLU A CA 1
ATOM 1296 C C . GLU A 1 166 ? 11.481 15.235 2.315 1.00 88.31 166 GLU A C 1
ATOM 1298 O O . GLU A 1 166 ? 10.963 14.951 1.232 1.00 88.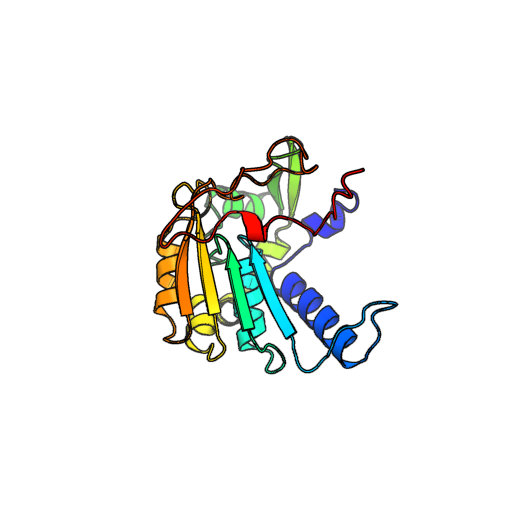31 166 GLU A O 1
ATOM 1303 N N . GLY A 1 167 ? 10.793 15.759 3.331 1.00 84.19 167 GLY A N 1
ATOM 1304 C CA . GLY A 1 167 ? 9.346 15.962 3.332 1.00 84.19 167 GLY A CA 1
ATOM 1305 C C . GLY A 1 167 ? 8.646 15.067 4.354 1.00 84.19 167 GLY A C 1
ATOM 1306 O O . GLY A 1 167 ? 9.243 14.120 4.852 1.00 84.19 167 GLY A O 1
ATOM 1307 N N . GLY A 1 168 ? 7.392 15.403 4.676 1.00 87.88 168 GLY A N 1
ATOM 1308 C CA . GLY A 1 168 ? 6.506 14.535 5.465 1.00 87.88 168 GLY A CA 1
ATOM 1309 C C . GLY A 1 168 ? 5.893 13.424 4.612 1.00 87.88 168 GLY A C 1
ATOM 1310 O O . GLY A 1 168 ? 6.314 13.220 3.473 1.00 87.88 168 GLY A O 1
ATOM 1311 N N . HIS A 1 169 ? 4.839 12.773 5.101 1.00 89.44 169 HIS A N 1
ATOM 1312 C CA . HIS A 1 169 ? 4.240 11.585 4.473 1.00 89.44 169 HIS A CA 1
ATOM 1313 C C . HIS A 1 169 ? 3.884 11.745 2.980 1.00 89.44 169 HIS A C 1
ATOM 1315 O O . HIS A 1 169 ? 3.859 10.779 2.219 1.00 89.44 169 HIS A O 1
ATOM 1321 N N . THR A 1 170 ? 3.603 12.970 2.522 1.00 87.19 170 THR A N 1
ATOM 1322 C CA . THR A 1 170 ? 3.270 13.281 1.120 1.00 87.19 170 THR A CA 1
ATOM 1323 C C . THR A 1 170 ? 4.443 13.817 0.289 1.00 87.19 170 THR A C 1
ATOM 1325 O O . THR A 1 170 ? 4.222 14.276 -0.833 1.00 87.19 170 THR A O 1
ATOM 1328 N N . PHE A 1 171 ? 5.672 13.819 0.818 1.00 85.69 171 PHE A N 1
ATOM 1329 C CA . PHE A 1 171 ? 6.882 14.389 0.197 1.00 85.69 171 PHE A CA 1
ATOM 1330 C C . PHE A 1 171 ? 6.732 15.869 -0.210 1.00 85.69 171 PHE A C 1
ATOM 1332 O O . PHE A 1 171 ? 7.298 16.333 -1.199 1.00 85.69 171 PHE A O 1
ATOM 1339 N N . GLY A 1 172 ? 5.908 16.629 0.523 1.00 75.69 172 GLY A N 1
ATOM 1340 C CA . GLY A 1 172 ? 5.585 18.023 0.189 1.00 75.69 172 GLY A CA 1
ATOM 1341 C C . GLY A 1 172 ? 4.584 18.181 -0.965 1.00 75.69 172 GLY A C 1
ATOM 1342 O O . GLY A 1 172 ? 4.281 19.304 -1.375 1.00 75.69 172 GLY A O 1
ATOM 1343 N N . GLY A 1 173 ? 4.033 17.076 -1.473 1.00 71.25 173 GLY A N 1
ATOM 1344 C CA . GLY A 1 173 ? 2.947 17.074 -2.441 1.00 71.25 173 GLY A CA 1
ATOM 1345 C C . GLY A 1 173 ? 1.646 17.603 -1.836 1.00 71.25 173 GLY A C 1
ATOM 1346 O O . GLY A 1 173 ? 1.269 17.266 -0.711 1.00 71.25 173 GLY A O 1
ATOM 1347 N N . SER A 1 174 ? 0.929 18.419 -2.608 1.00 63.53 174 SER A N 1
ATOM 1348 C CA . SER A 1 174 ? -0.416 18.897 -2.282 1.00 63.53 174 SER A CA 1
ATOM 1349 C C . SER A 1 174 ? -1.334 18.750 -3.494 1.00 63.53 174 SER A C 1
ATOM 1351 O O . SER A 1 174 ? -0.882 18.791 -4.639 1.00 63.53 174 SER A O 1
ATOM 1353 N N . HIS A 1 175 ? -2.632 18.550 -3.249 1.00 55.03 175 HIS A N 1
ATOM 1354 C CA . HIS A 1 175 ? -3.638 18.487 -4.307 1.00 55.03 175 HIS A CA 1
ATOM 1355 C C . HIS A 1 175 ? -4.763 19.508 -4.054 1.00 55.03 175 HIS A C 1
ATOM 1357 O O . HIS A 1 175 ? -5.425 19.414 -3.015 1.00 55.03 175 HIS A O 1
ATOM 1363 N N . PRO A 1 176 ? -5.094 20.401 -5.013 1.00 63.97 176 PRO A N 1
ATOM 1364 C CA . PRO A 1 176 ? -4.483 20.542 -6.340 1.00 63.97 176 PRO A CA 1
ATOM 1365 C C . PRO A 1 176 ? -3.018 20.969 -6.256 1.00 63.97 176 PRO A C 1
ATOM 1367 O O . PRO A 1 176 ? -2.633 21.672 -5.327 1.00 63.97 176 PRO A O 1
ATOM 1370 N N . PHE A 1 177 ? -2.219 20.513 -7.220 1.00 44.78 177 PHE A N 1
ATOM 1371 C CA . PHE A 1 177 ? -0.803 20.848 -7.284 1.00 44.78 177 PHE A CA 1
ATOM 1372 C C . PHE A 1 177 ? -0.656 22.360 -7.479 1.00 44.78 177 PHE A C 1
ATOM 1374 O O . PHE A 1 177 ? -1.047 22.897 -8.518 1.00 44.78 177 PHE A O 1
ATOM 1381 N N . ASP A 1 178 ? -0.135 23.064 -6.474 1.00 53.31 178 ASP A N 1
ATOM 1382 C CA . ASP A 1 178 ? 0.165 24.486 -6.615 1.00 53.31 178 ASP A CA 1
ATOM 1383 C C . ASP A 1 178 ? 1.438 24.628 -7.457 1.00 53.31 178 ASP A C 1
ATOM 1385 O O . ASP A 1 178 ? 2.553 24.401 -6.984 1.00 53.31 178 ASP A O 1
ATOM 1389 N N . SER A 1 179 ? 1.273 25.031 -8.718 1.00 52.62 179 SER A N 1
ATOM 1390 C CA . SER A 1 179 ? 2.349 25.217 -9.701 1.00 52.62 179 SER A CA 1
ATOM 1391 C C . SER A 1 179 ? 3.432 26.225 -9.282 1.00 52.62 179 SER A C 1
ATOM 1393 O O . SER A 1 179 ? 4.382 26.453 -10.028 1.00 52.62 179 SER A O 1
ATOM 1395 N N . ARG A 1 180 ? 3.291 26.877 -8.121 1.00 45.56 180 ARG A N 1
ATOM 1396 C CA . ARG A 1 180 ? 4.235 27.869 -7.590 1.00 45.56 180 ARG A CA 1
ATOM 1397 C C . ARG A 1 180 ? 5.388 27.273 -6.781 1.00 45.56 180 ARG A C 1
ATOM 1399 O O . ARG A 1 180 ? 6.364 27.983 -6.556 1.00 45.56 180 ARG A O 1
ATOM 1406 N N . HIS A 1 181 ? 5.338 25.996 -6.405 1.00 42.88 181 HIS A N 1
ATOM 1407 C CA . HIS A 1 181 ? 6.464 25.317 -5.750 1.00 42.88 181 HIS A CA 1
ATOM 1408 C C . HIS A 1 181 ? 7.336 24.594 -6.780 1.00 42.88 181 HIS A C 1
ATOM 1410 O O . HIS A 1 181 ? 7.433 23.372 -6.820 1.00 42.88 181 HIS A O 1
ATOM 1416 N N . CYS A 1 182 ? 7.975 25.377 -7.649 1.00 35.28 182 CYS A N 1
ATOM 1417 C CA . CYS A 1 182 ? 9.031 24.881 -8.521 1.00 35.28 182 CYS A CA 1
ATOM 1418 C C . CYS A 1 182 ? 10.351 24.954 -7.743 1.00 35.28 182 CYS A C 1
ATOM 1420 O O . CYS A 1 182 ? 10.924 26.034 -7.578 1.00 35.28 182 CYS A O 1
ATOM 1422 N N . VAL A 1 183 ? 10.823 23.824 -7.212 1.00 41.19 183 VAL A N 1
ATOM 1423 C CA . VAL A 1 183 ? 12.152 23.757 -6.592 1.00 41.19 183 VAL A CA 1
ATOM 1424 C C . VAL A 1 183 ? 13.189 23.875 -7.708 1.00 41.19 183 VAL A C 1
ATOM 1426 O O . VAL A 1 183 ? 13.377 22.969 -8.517 1.00 41.19 183 VAL A O 1
ATOM 1429 N N . SER A 1 184 ? 13.846 25.033 -7.780 1.00 34.69 184 SER A N 1
ATOM 1430 C CA . SER A 1 184 ? 14.961 25.287 -8.693 1.00 34.69 184 SER A CA 1
ATOM 1431 C C . SER A 1 184 ? 16.109 24.323 -8.379 1.00 34.69 184 SER A C 1
ATOM 1433 O O . SER A 1 184 ? 16.834 24.511 -7.402 1.00 34.69 184 SER A O 1
ATOM 1435 N N . SER A 1 185 ? 16.328 23.328 -9.237 1.00 37.75 185 SER A N 1
ATOM 1436 C CA . SER A 1 185 ? 17.475 22.428 -9.145 1.00 37.75 185 SER A CA 1
ATOM 1437 C C . SER A 1 185 ? 18.786 23.175 -9.429 1.00 37.75 185 SER A C 1
ATOM 1439 O O . SER A 1 185 ? 19.087 23.503 -10.581 1.00 37.75 185 SER A O 1
ATOM 1441 N N . ARG A 1 186 ? 19.611 23.395 -8.402 1.00 33.28 186 ARG A N 1
ATOM 1442 C CA . ARG A 1 186 ? 21.060 23.596 -8.566 1.00 33.28 186 ARG A CA 1
ATOM 1443 C C . ARG A 1 186 ? 21.823 22.826 -7.487 1.00 33.28 186 ARG A C 1
ATOM 1445 O O . ARG A 1 186 ? 21.801 23.256 -6.345 1.00 33.28 186 ARG A O 1
ATOM 1452 N N . SER A 1 187 ? 22.528 21.768 -7.930 1.00 33.66 187 SER A N 1
ATOM 1453 C CA . SER A 1 187 ? 23.697 21.073 -7.323 1.00 33.66 187 SER A CA 1
ATOM 1454 C C . SER A 1 187 ? 2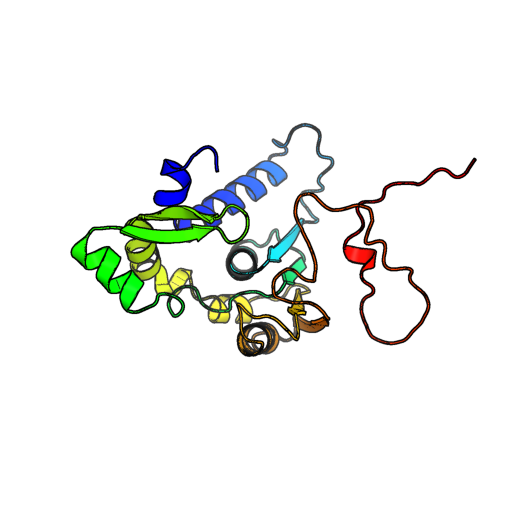3.551 20.538 -5.884 1.00 33.66 187 SER A C 1
ATOM 1456 O O . SER A 1 187 ? 23.110 21.268 -5.018 1.00 33.66 187 SER A O 1
ATOM 1458 N N . ALA A 1 188 ? 23.999 19.350 -5.474 1.00 31.97 188 ALA A N 1
ATOM 1459 C CA . ALA A 1 188 ? 24.798 18.272 -6.052 1.00 31.97 188 ALA A CA 1
ATOM 1460 C C . ALA A 1 188 ? 24.718 17.048 -5.103 1.00 31.97 188 ALA A C 1
ATOM 1462 O O . ALA A 1 188 ? 24.391 17.216 -3.935 1.00 31.97 188 ALA A O 1
ATOM 1463 N N . SER A 1 189 ? 25.147 15.872 -5.588 1.00 35.47 189 SER A N 1
ATOM 1464 C CA . SER A 1 189 ? 25.592 14.709 -4.794 1.00 35.47 189 SER A CA 1
ATOM 1465 C C . SER A 1 189 ? 24.530 13.976 -3.951 1.00 35.47 189 SER A C 1
ATOM 1467 O O . SER A 1 189 ? 24.253 14.350 -2.819 1.00 35.47 189 SER A O 1
ATOM 1469 N N . GLY A 1 190 ? 24.042 12.842 -4.464 1.00 37.84 190 GLY A N 1
ATOM 1470 C CA . GLY A 1 190 ? 23.521 11.733 -3.648 1.00 37.84 190 GLY A CA 1
ATOM 1471 C C . GLY A 1 190 ? 22.047 11.772 -3.236 1.00 37.84 190 GLY A C 1
ATOM 1472 O O . GLY A 1 190 ? 21.531 10.743 -2.831 1.00 37.84 190 GLY A O 1
ATOM 1473 N N . ALA A 1 191 ? 21.349 12.896 -3.389 1.00 32.88 191 ALA A N 1
ATOM 1474 C CA . ALA A 1 191 ? 19.905 12.971 -3.170 1.00 32.88 191 ALA A CA 1
ATOM 1475 C C . ALA A 1 191 ? 19.166 12.954 -4.513 1.00 32.88 191 ALA A C 1
ATOM 1477 O O . ALA A 1 191 ? 19.515 13.723 -5.415 1.00 32.88 191 ALA A O 1
ATOM 1478 N N . MET A 1 192 ? 18.143 12.104 -4.649 1.00 36.50 192 MET A N 1
ATOM 1479 C CA . MET A 1 192 ? 17.224 12.173 -5.785 1.00 36.50 192 MET A CA 1
ATOM 1480 C C . MET A 1 192 ? 16.550 13.555 -5.794 1.00 36.50 192 MET A C 1
ATOM 1482 O O . MET A 1 192 ? 15.849 13.900 -4.842 1.00 36.50 192 MET A O 1
ATOM 1486 N N . PRO A 1 193 ? 16.764 14.388 -6.829 1.00 31.55 193 PRO A N 1
ATOM 1487 C CA . PRO A 1 193 ? 16.126 15.689 -6.889 1.00 31.55 193 PRO A CA 1
ATOM 1488 C C . PRO A 1 193 ? 14.618 15.519 -7.097 1.00 31.55 193 PRO A C 1
ATOM 1490 O O . PRO A 1 193 ? 14.176 14.644 -7.844 1.00 31.55 193 PRO A O 1
ATOM 1493 N N . ALA A 1 194 ? 13.834 16.435 -6.521 1.00 36.69 194 ALA A N 1
ATOM 1494 C CA . ALA A 1 194 ? 12.376 16.561 -6.672 1.00 36.69 194 ALA A CA 1
ATOM 1495 C C . ALA A 1 194 ? 11.867 16.6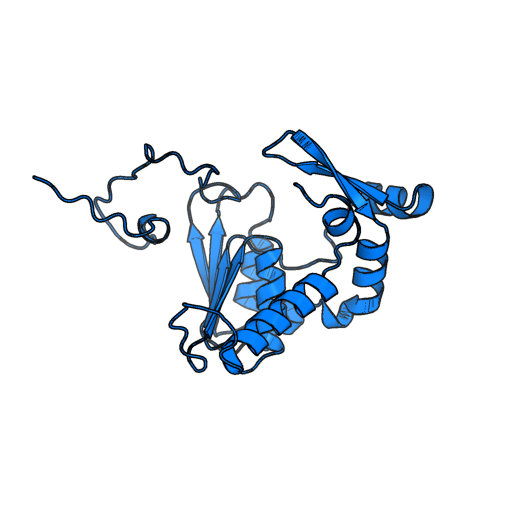36 -8.136 1.00 36.69 194 ALA A C 1
ATOM 1497 O O . ALA A 1 194 ? 10.669 16.735 -8.386 1.00 36.69 194 ALA A O 1
ATOM 1498 N N . SER A 1 195 ? 12.753 16.558 -9.133 1.00 33.38 195 SER A N 1
ATOM 1499 C CA . SER A 1 195 ? 12.431 16.443 -10.555 1.00 33.38 195 SER A CA 1
ATOM 1500 C C . SER A 1 195 ? 11.655 15.176 -10.938 1.00 33.38 195 SER A C 1
ATOM 1502 O O . SER A 1 195 ? 11.097 15.154 -12.031 1.00 33.38 195 SER A O 1
ATOM 1504 N N . PHE A 1 196 ? 11.567 14.153 -10.077 1.00 35.50 196 PHE A N 1
ATOM 1505 C CA . PHE A 1 196 ? 10.693 12.994 -10.325 1.00 35.50 196 PHE A CA 1
ATOM 1506 C C . PHE A 1 196 ? 9.191 13.345 -10.213 1.00 35.50 196 PHE A C 1
ATOM 1508 O O . PHE A 1 196 ? 8.353 12.643 -10.768 1.00 35.50 196 PHE A O 1
ATOM 1515 N N . PHE A 1 197 ? 8.844 14.472 -9.571 1.00 39.66 197 PHE A N 1
ATOM 1516 C CA . PHE A 1 197 ? 7.459 14.927 -9.370 1.00 39.66 197 PHE A CA 1
ATOM 1517 C C . PHE A 1 197 ? 6.900 15.823 -10.488 1.00 39.66 197 PHE A C 1
ATOM 1519 O O . PHE A 1 197 ? 5.712 16.149 -10.485 1.00 39.66 197 PHE A O 1
ATOM 1526 N N . ALA A 1 198 ? 7.712 16.238 -11.463 1.00 28.25 198 ALA A N 1
ATOM 1527 C CA . ALA A 1 198 ? 7.250 17.128 -12.523 1.00 28.25 198 ALA A CA 1
ATOM 1528 C C . ALA A 1 198 ? 6.734 16.328 -13.728 1.00 28.25 198 ALA A C 1
ATOM 1530 O O . ALA A 1 198 ? 7.504 15.917 -14.598 1.00 28.25 198 ALA A O 1
ATOM 1531 N N . ALA A 1 199 ? 5.409 16.184 -13.835 1.00 28.28 199 ALA A N 1
ATOM 1532 C CA . ALA A 1 199 ? 4.770 15.972 -15.130 1.00 28.28 199 ALA A CA 1
ATOM 1533 C C . ALA A 1 199 ? 5.337 17.013 -16.110 1.00 28.28 199 ALA A C 1
ATOM 1535 O O . ALA A 1 199 ? 5.267 18.218 -15.849 1.00 28.28 199 ALA A O 1
ATOM 1536 N N . ARG A 1 200 ? 5.964 16.551 -17.202 1.00 28.16 200 ARG A N 1
ATOM 1537 C CA . ARG A 1 200 ? 6.585 17.402 -18.227 1.00 28.16 200 ARG A CA 1
ATOM 1538 C C . ARG A 1 200 ? 5.575 18.424 -18.751 1.00 28.16 200 ARG A C 1
ATOM 1540 O O . ARG A 1 200 ? 4.861 18.164 -19.713 1.00 28.16 200 ARG A O 1
ATOM 1547 N N . THR A 1 201 ? 5.578 19.619 -18.176 1.00 29.61 201 THR A N 1
ATOM 1548 C CA . THR A 1 201 ? 5.037 20.803 -18.833 1.00 29.61 201 THR A CA 1
ATOM 1549 C C . THR A 1 201 ? 6.215 21.449 -19.539 1.00 29.61 201 THR A C 1
ATOM 1551 O O . THR A 1 201 ? 7.100 22.027 -18.910 1.00 29.61 201 THR A O 1
ATOM 1554 N N . ILE A 1 202 ? 6.277 21.273 -20.858 1.00 29.52 202 ILE A N 1
ATOM 1555 C CA . ILE A 1 202 ? 7.218 21.992 -21.713 1.00 29.52 202 ILE A CA 1
ATOM 1556 C C . ILE A 1 202 ? 6.816 23.468 -21.646 1.00 29.52 202 ILE A C 1
ATOM 1558 O O . ILE A 1 202 ? 5.910 23.908 -22.350 1.00 29.52 202 ILE A O 1
ATOM 1562 N N . CYS A 1 203 ? 7.465 24.241 -20.777 1.00 25.33 203 CYS A N 1
ATOM 1563 C CA . CYS A 1 203 ? 7.420 25.694 -20.859 1.00 25.33 203 CYS A CA 1
ATOM 1564 C C . CYS A 1 203 ? 8.205 26.119 -22.104 1.00 25.33 203 CYS A C 1
ATOM 1566 O O . CYS A 1 203 ? 9.429 26.214 -22.091 1.00 25.33 203 CYS A O 1
ATOM 1568 N N . SER A 1 204 ? 7.476 26.346 -23.194 1.00 26.11 204 SER A N 1
ATOM 1569 C CA . SER A 1 204 ? 7.943 27.098 -24.356 1.00 26.11 204 SER A CA 1
ATOM 1570 C C . SER A 1 204 ? 8.281 28.525 -23.917 1.00 26.11 204 SER A C 1
ATOM 1572 O O . SER A 1 204 ? 7.380 29.321 -23.657 1.00 26.11 204 SER A O 1
ATOM 1574 N N . THR A 1 205 ? 9.564 28.868 -23.852 1.00 32.28 205 THR A N 1
ATOM 1575 C CA . THR A 1 205 ? 10.010 30.265 -23.806 1.00 32.28 205 THR A CA 1
ATOM 1576 C C . THR A 1 205 ? 9.907 30.860 -25.210 1.00 32.28 205 THR A C 1
ATOM 1578 O O . THR A 1 205 ? 10.545 30.352 -26.133 1.00 32.28 205 THR A O 1
ATOM 1581 N N . SER A 1 206 ? 9.087 31.903 -25.365 1.00 33.62 206 SER A N 1
ATOM 1582 C CA . SER A 1 206 ? 9.230 32.881 -26.456 1.00 33.62 206 SER A CA 1
ATOM 1583 C C . SER A 1 206 ? 10.438 33.780 -26.217 1.00 33.62 206 SER A C 1
ATOM 1585 O O . SER A 1 206 ? 10.776 33.983 -25.028 1.00 33.62 206 SER A O 1
#

Foldseek 3Di:
DVCQVCVQLDALVVVLVVVVVVLVCLVVVVDPPDPDDQQAAADEAAAQRLLSVLLNLLVDPSHQEYEYEQYAQADQVPQDPVQVVCCVPPQWDWDQDPQPRDIGIHGNNHVVRCVVCVVSSRSLVSLLRRPHQYEYEYEPAAPDHDCVRSVSSQVSYPNYDYDYDHDYSCSPADPVGDPPPDDDDDDDDDHDDPVVVDPDPPPDDD